Protein AF-A0A7J2JYL7-F1 (afdb_monomer_lite)

Secondary structure (DSSP, 8-state):
-EEEEEEEEEEE-S-HHHHHHHHHHTT-EEEEEEEEEEEEEP-SSSEEEEEEETT-SEEEEEEEEE---SS-EEEEEEEEEEEHHHHTTHHHHS-EEEEEEEEEEEEEETTEEEEEEEETTTEEEEEEEEE-BTTB-HHHHHHHHHHHHHHTT--GGGB--S-HHHHHHHHTT---SS-------GGGHHHHHHHTT--S-HHHHTTSS-HHHHTEEEE-SSEEEEE-SS-SSTT-EEEEESS--SSGGGS-HHHHHHHHHHHHHHHHHHHHHH--SEEEEE---SGGGT-SSSSS--EEEEEE-TT-S-HHHHHHS-----S-HHHHHHHHHHHT-

pLDDT: mean 85.49, std 15.9, range [27.64, 98.38]

Radius of gyration: 28.7 Å; chains: 1; bounding box: 58×39×77 Å

Foldseek 3Di:
DDKFKKWKWKFFDPDVVLLVVLCVVLVWDFPDKWKKKWFWFADLAFTWIWIDTPPDQKIKIKGKDWFLDFAITIMIIDIDIDGPVVCVVVPVVTHGLAIKIWMWTWIDDPQKIWIFIQIVPPGTMIMIIGTDDPPDDSVNNRVVRVVSCVSSVGDSVRTGSDDPSQVRCVVVVNPDHGDPPPPPPVVCVVVVVVVPPDDDALLLPLVDDDCLVSLFLADDPFWTKHADPPAPEQLKIKIFGNDFAQDPVPDDPVNNVRSVVVLVLSVQLCCVLPVAPDWDWAWQAAVVSPDPGHRTTIIITHGHHDCLPDVCCVSPVDHDYPDDSSVSSVSSSVSSD

Sequence (337 aa):
MERHRNVEVKARLRDPRKAEEVLASLGAVRSGLLRQVDHYFEVPKGRLKLREVEGLGEVELIYYERADEPGPRGCDATIIRLPKADAEPLKRILPVKAVVRKRRSIYELGRVELHLDEVEGLGAFLELEIRLGPDLSEEEAIRLAKELLAKLGVEERDLVPYSYGDLMASKRGDIGGGGIRVLWAPWRMSYVVRAHEVKGCLFCRLQEGSDEENKVVYRSDTCYVVLNIYPYNTGHVMVAPYRHVACPSELTDEELLDLWRTVGLAIRAIKEAYRPHGFNVGMNLGRVAGAGVEDHLHVHVVPRWLGDTNFMPVLASTKVISQHIDDMYRALKEAFA

Structure (mmCIF, N/CA/C/O backbone):
data_AF-A0A7J2JYL7-F1
#
_entry.id   AF-A0A7J2JYL7-F1
#
loop_
_atom_site.group_PDB
_atom_site.id
_atom_site.type_symbol
_atom_site.label_atom_id
_atom_site.label_alt_id
_atom_site.label_comp_id
_atom_site.label_asym_id
_atom_site.label_entity_id
_atom_site.label_seq_id
_atom_site.pdbx_PDB_ins_code
_atom_site.Cartn_x
_atom_site.Cartn_y
_atom_site.Cartn_z
_atom_site.occupancy
_atom_site.B_iso_or_equiv
_atom_site.auth_seq_id
_atom_site.auth_comp_id
_atom_site.auth_asym_id
_atom_site.auth_atom_id
_atom_site.pdbx_PDB_model_num
ATOM 1 N N . MET A 1 1 ? 30.543 -0.624 -12.880 1.00 75.94 1 MET A N 1
ATOM 2 C CA . MET A 1 1 ? 29.318 0.041 -12.390 1.00 75.94 1 MET A CA 1
ATOM 3 C C . MET A 1 1 ? 29.198 1.358 -13.121 1.00 75.94 1 MET A C 1
ATOM 5 O O . MET A 1 1 ? 30.103 2.175 -13.010 1.00 75.94 1 MET A O 1
ATOM 9 N N . GLU A 1 2 ? 28.131 1.536 -13.885 1.00 86.12 2 GLU A N 1
ATOM 10 C CA . GLU A 1 2 ? 27.874 2.750 -14.663 1.00 86.12 2 GLU A CA 1
ATOM 11 C C . GLU A 1 2 ? 26.662 3.475 -14.074 1.00 86.12 2 GLU A C 1
ATOM 13 O O . GLU A 1 2 ? 25.674 2.827 -13.722 1.00 86.12 2 GLU A O 1
ATOM 18 N N . ARG A 1 3 ? 26.734 4.805 -13.952 1.00 86.88 3 ARG A N 1
ATOM 19 C CA . ARG A 1 3 ? 25.594 5.643 -13.561 1.00 86.88 3 ARG A CA 1
ATOM 20 C C . ARG A 1 3 ? 25.056 6.369 -14.782 1.00 86.88 3 ARG A C 1
ATOM 22 O O . ARG A 1 3 ? 25.823 6.988 -15.513 1.00 86.88 3 ARG A O 1
ATOM 29 N N . HIS A 1 4 ? 23.746 6.310 -14.959 1.00 86.62 4 HIS A N 1
ATOM 30 C CA . HIS A 1 4 ? 23.028 6.898 -16.079 1.00 86.62 4 HIS A CA 1
ATOM 31 C C . HIS A 1 4 ? 21.961 7.844 -15.534 1.00 86.62 4 HIS A C 1
ATOM 33 O O . HIS A 1 4 ? 21.179 7.462 -14.666 1.00 86.62 4 HIS A O 1
ATOM 39 N N . ARG A 1 5 ? 21.961 9.080 -16.037 1.00 90.19 5 ARG A N 1
ATOM 40 C CA . ARG A 1 5 ? 20.918 10.080 -15.798 1.00 90.19 5 ARG A CA 1
ATOM 41 C C . ARG A 1 5 ? 20.228 10.382 -17.112 1.00 90.19 5 ARG A C 1
ATOM 43 O O . ARG A 1 5 ? 20.880 10.813 -18.066 1.00 90.19 5 ARG A O 1
ATOM 50 N N . ASN A 1 6 ? 18.930 10.148 -17.166 1.00 92.44 6 ASN A N 1
ATOM 51 C CA . ASN A 1 6 ? 18.128 10.373 -18.356 1.00 92.44 6 ASN A CA 1
ATOM 52 C C . ASN A 1 6 ? 16.745 10.917 -17.993 1.00 92.44 6 ASN A C 1
ATOM 54 O O . ASN A 1 6 ? 16.271 10.780 -16.867 1.00 92.44 6 ASN A O 1
ATOM 58 N N . VAL A 1 7 ? 16.105 11.544 -18.975 1.00 93.31 7 VAL A N 1
ATOM 59 C CA . VAL A 1 7 ? 14.653 11.713 -18.983 1.00 93.31 7 VAL A CA 1
ATOM 60 C C . VAL A 1 7 ? 14.074 10.546 -19.759 1.00 93.31 7 VAL A C 1
ATOM 62 O O . VAL A 1 7 ? 14.474 10.306 -20.897 1.00 93.31 7 VAL A O 1
ATOM 65 N N . GLU A 1 8 ? 13.139 9.825 -19.153 1.00 94.25 8 GLU A N 1
ATOM 66 C CA . GLU A 1 8 ? 12.447 8.711 -19.794 1.00 94.25 8 GLU A CA 1
ATOM 67 C C . GLU A 1 8 ? 10.936 8.937 -19.850 1.00 94.25 8 GLU A C 1
ATOM 69 O O . GLU A 1 8 ? 10.344 9.587 -18.988 1.00 94.25 8 GLU A O 1
ATOM 74 N N . VAL A 1 9 ? 10.286 8.340 -20.843 1.00 93.88 9 VAL A N 1
ATOM 75 C CA . VAL A 1 9 ? 8.827 8.238 -20.922 1.00 93.88 9 VAL A CA 1
ATOM 76 C C . VAL A 1 9 ? 8.432 6.898 -21.519 1.00 93.88 9 VAL A C 1
ATOM 78 O O . VAL A 1 9 ? 9.135 6.333 -22.353 1.00 93.88 9 VAL A O 1
ATOM 81 N N . LYS A 1 10 ? 7.283 6.385 -21.077 1.00 94.06 10 LYS A N 1
ATOM 82 C CA . LYS A 1 10 ? 6.671 5.175 -21.616 1.00 94.06 10 LYS A CA 1
ATOM 83 C C . LYS A 1 10 ? 5.254 5.483 -22.071 1.00 94.06 10 LYS A C 1
ATOM 85 O O . LYS A 1 10 ? 4.504 6.114 -21.327 1.00 94.06 10 LYS A O 1
ATOM 90 N N . ALA A 1 11 ? 4.881 4.979 -23.238 1.00 92.75 11 ALA A N 1
ATOM 91 C CA . ALA A 1 11 ? 3.529 5.067 -23.763 1.00 92.75 11 ALA A CA 1
ATOM 92 C C . ALA A 1 11 ? 3.079 3.736 -24.372 1.00 92.75 11 ALA A C 1
ATOM 94 O O . ALA A 1 11 ? 3.888 2.979 -24.905 1.00 92.75 11 ALA A O 1
ATOM 95 N N . ARG A 1 12 ? 1.782 3.435 -24.298 1.00 92.12 12 ARG A N 1
ATOM 96 C CA . ARG A 1 12 ? 1.166 2.343 -25.060 1.00 92.12 12 ARG A CA 1
ATOM 97 C C . ARG A 1 12 ? 1.103 2.730 -26.531 1.00 92.12 12 ARG A C 1
ATOM 99 O O . ARG A 1 12 ? 0.710 3.842 -26.864 1.00 92.12 12 ARG A O 1
ATOM 106 N N . LEU A 1 13 ? 1.425 1.787 -27.409 1.00 89.69 13 LEU A N 1
ATOM 107 C CA . LEU A 1 13 ? 1.272 1.961 -28.848 1.00 89.69 13 LEU A CA 1
ATOM 108 C C . LEU A 1 13 ? 0.065 1.179 -29.345 1.00 89.69 13 LEU A C 1
ATOM 110 O O . LEU A 1 13 ? -0.033 -0.031 -29.153 1.00 89.69 13 LEU A O 1
ATOM 114 N N . ARG A 1 14 ? -0.843 1.883 -30.020 1.00 82.31 14 ARG A N 1
ATOM 115 C CA . ARG A 1 14 ? -1.994 1.267 -30.697 1.00 82.31 14 ARG A CA 1
ATOM 116 C C . ARG A 1 14 ? -1.604 0.692 -32.049 1.00 82.31 14 ARG A C 1
ATOM 118 O O . ARG A 1 14 ? -2.077 -0.377 -32.413 1.00 82.31 14 ARG A O 1
ATOM 125 N N . ASP A 1 15 ? -0.733 1.403 -32.760 1.00 85.44 15 ASP A N 1
ATOM 126 C CA . ASP A 1 15 ? -0.248 1.024 -34.082 1.00 85.44 15 ASP A CA 1
ATOM 127 C C . ASP A 1 15 ? 1.280 1.188 -34.158 1.00 85.44 15 ASP A C 1
ATOM 129 O O . ASP A 1 15 ? 1.784 2.290 -34.395 1.00 85.44 15 ASP A O 1
ATOM 133 N N . PRO A 1 16 ? 2.037 0.101 -33.930 1.00 87.75 16 PRO A N 1
ATOM 134 C CA . PRO A 1 16 ? 3.492 0.126 -34.020 1.00 87.75 16 PRO A CA 1
ATOM 135 C C . PRO A 1 16 ? 4.013 0.457 -35.421 1.00 87.75 16 PRO A C 1
ATOM 137 O O . PRO A 1 16 ? 5.064 1.078 -35.529 1.00 87.75 16 PRO A O 1
ATOM 140 N N . ARG A 1 17 ? 3.291 0.089 -36.491 1.00 88.31 17 ARG A N 1
ATOM 141 C CA . ARG A 1 17 ? 3.743 0.341 -37.871 1.00 88.31 17 ARG A CA 1
ATOM 142 C C . ARG A 1 17 ? 3.723 1.827 -38.180 1.00 88.31 17 ARG A C 1
ATOM 144 O O . ARG A 1 17 ? 4.700 2.366 -38.685 1.00 88.31 17 ARG A O 1
ATOM 151 N N . LYS A 1 18 ? 2.646 2.505 -37.779 1.00 90.31 18 LYS A N 1
ATOM 152 C CA . LYS A 1 18 ? 2.552 3.961 -37.893 1.00 90.31 18 LYS A CA 1
ATOM 153 C C . LYS A 1 18 ? 3.669 4.664 -37.115 1.00 90.31 18 LYS A C 1
ATOM 155 O O . LYS A 1 18 ? 4.222 5.648 -37.595 1.00 90.31 18 LYS A O 1
ATOM 160 N N . ALA A 1 19 ? 4.024 4.160 -35.930 1.00 91.06 19 ALA A N 1
ATOM 161 C CA . ALA A 1 19 ? 5.146 4.705 -35.167 1.00 91.06 19 ALA A CA 1
ATOM 162 C C . ALA A 1 19 ? 6.480 4.547 -35.921 1.00 91.06 19 ALA A C 1
ATOM 164 O O . ALA A 1 19 ? 7.249 5.501 -35.981 1.00 91.06 19 ALA A O 1
ATOM 165 N N . GLU A 1 20 ? 6.736 3.393 -36.548 1.00 91.50 20 GLU A N 1
ATOM 166 C CA . GLU A 1 20 ? 7.932 3.175 -37.381 1.00 91.50 20 GLU A CA 1
ATOM 167 C C . GLU A 1 20 ? 7.998 4.127 -38.584 1.00 91.50 20 GLU A C 1
ATOM 169 O O . GLU A 1 20 ? 9.054 4.700 -38.851 1.00 91.50 20 GLU A O 1
ATOM 174 N N . GLU A 1 21 ? 6.878 4.354 -39.275 1.00 92.38 21 GLU A N 1
ATOM 175 C CA . GLU A 1 21 ? 6.793 5.296 -40.401 1.00 92.38 21 GLU A CA 1
ATOM 176 C C . GLU A 1 21 ? 7.114 6.733 -39.971 1.00 92.38 21 GLU A C 1
ATOM 178 O O . GLU A 1 21 ? 7.898 7.428 -40.625 1.00 92.38 21 GLU A O 1
ATOM 183 N N . VAL A 1 22 ? 6.557 7.173 -38.837 1.00 93.12 22 VAL A N 1
ATOM 184 C CA . VAL A 1 22 ? 6.852 8.498 -38.281 1.00 93.12 22 VAL A CA 1
ATOM 185 C C . VAL A 1 22 ? 8.326 8.592 -37.891 1.00 93.12 22 VAL A C 1
ATOM 187 O O . VAL A 1 22 ? 8.981 9.563 -38.259 1.00 93.12 22 VAL A O 1
ATOM 190 N N . LEU A 1 23 ? 8.883 7.588 -37.211 1.00 93.50 23 LEU A N 1
ATOM 191 C CA . LEU A 1 23 ? 10.303 7.567 -36.847 1.00 93.50 23 LEU A CA 1
ATOM 192 C C . LEU A 1 23 ? 11.217 7.661 -38.074 1.00 93.50 23 LEU A C 1
ATOM 194 O O . LEU A 1 23 ? 12.153 8.461 -38.072 1.00 93.50 23 LEU A O 1
ATOM 198 N N . ALA A 1 24 ? 10.907 6.923 -39.142 1.00 91.19 24 ALA A N 1
ATOM 199 C CA . ALA A 1 24 ? 11.635 7.009 -40.403 1.00 91.19 24 ALA A CA 1
ATOM 200 C C . ALA A 1 24 ? 11.543 8.418 -41.016 1.00 91.19 24 ALA A C 1
ATOM 202 O O . ALA A 1 24 ? 12.556 8.969 -41.445 1.00 91.19 24 ALA A O 1
ATOM 203 N N . SER A 1 25 ? 10.360 9.044 -40.989 1.00 93.62 25 SER A N 1
ATOM 204 C CA . SER A 1 25 ? 10.170 10.418 -41.483 1.00 93.62 25 SER A CA 1
ATOM 205 C C . SER A 1 25 ? 10.937 11.477 -40.676 1.00 93.62 25 SER A C 1
ATOM 207 O O . SER A 1 25 ? 11.325 12.509 -41.219 1.00 93.62 25 SER A O 1
ATOM 209 N N . LEU A 1 26 ? 11.189 11.209 -39.391 1.00 92.81 26 LEU A N 1
ATOM 210 C CA . LEU A 1 26 ? 11.988 12.058 -38.504 1.00 92.81 26 LEU A CA 1
ATOM 211 C C . LEU A 1 26 ? 13.499 11.823 -38.655 1.00 92.81 26 LEU A C 1
ATOM 213 O O . LEU A 1 26 ? 14.281 12.532 -38.026 1.00 92.81 26 LEU A O 1
ATOM 217 N N . GLY A 1 27 ? 13.912 10.856 -39.481 1.00 93.06 27 GLY A N 1
ATOM 218 C CA . GLY A 1 27 ? 15.312 10.498 -39.700 1.00 93.06 27 GLY A CA 1
ATOM 219 C C . GLY A 1 27 ? 15.904 9.596 -38.617 1.00 93.06 27 GLY A C 1
ATOM 220 O O . GLY A 1 27 ? 17.125 9.541 -38.481 1.00 93.06 27 GLY A O 1
ATOM 221 N N . ALA A 1 28 ? 15.071 8.904 -37.834 1.00 93.75 28 ALA A N 1
ATOM 222 C CA . ALA A 1 28 ? 15.560 7.961 -36.838 1.00 93.75 28 ALA A CA 1
ATOM 223 C C . ALA A 1 28 ? 16.159 6.720 -37.518 1.00 93.75 28 ALA A C 1
ATOM 225 O O . ALA A 1 28 ? 15.556 6.129 -38.417 1.00 93.75 28 ALA A O 1
ATOM 226 N N . VAL A 1 29 ? 17.338 6.298 -37.066 1.00 93.56 29 VAL A N 1
ATOM 227 C CA . VAL A 1 29 ? 18.048 5.137 -37.610 1.00 93.56 29 VAL A CA 1
ATOM 228 C C . VAL A 1 29 ? 17.778 3.931 -36.725 1.00 93.56 29 VAL A C 1
ATOM 230 O O . VAL A 1 29 ? 18.009 3.975 -35.520 1.00 93.56 29 VAL A O 1
ATOM 233 N N . ARG A 1 30 ? 17.305 2.830 -37.312 1.00 93.88 30 ARG A N 1
ATOM 234 C CA . ARG A 1 30 ? 17.133 1.574 -36.576 1.00 93.88 30 ARG A CA 1
ATOM 235 C C . ARG A 1 30 ? 18.500 0.949 -36.293 1.00 93.88 30 ARG A C 1
ATOM 237 O O . ARG A 1 30 ? 19.167 0.518 -37.230 1.00 93.88 30 ARG A O 1
ATOM 244 N N . SER A 1 31 ? 18.890 0.859 -35.024 1.00 91.25 31 SER A N 1
ATOM 245 C CA . SER A 1 31 ? 20.202 0.340 -34.615 1.00 91.25 31 SER A CA 1
ATOM 246 C C . SER A 1 31 ? 20.182 -1.126 -34.175 1.00 91.25 31 SER A C 1
ATOM 248 O O . SER A 1 31 ? 21.221 -1.784 -34.197 1.00 91.25 31 SER A O 1
ATOM 250 N N . GLY A 1 32 ? 19.015 -1.700 -33.850 1.00 90.81 32 GLY A N 1
ATOM 251 C CA . GLY A 1 32 ? 18.961 -3.121 -33.500 1.00 90.81 32 GLY A CA 1
ATOM 252 C C . GLY A 1 32 ? 17.586 -3.709 -33.201 1.00 90.81 32 GLY A C 1
ATOM 253 O O . GLY A 1 32 ? 16.577 -3.008 -33.093 1.00 90.81 32 GLY A O 1
ATOM 254 N N . LEU A 1 33 ? 17.571 -5.037 -33.058 1.00 94.00 33 LEU A N 1
ATOM 255 C CA . LEU A 1 33 ? 16.447 -5.830 -32.566 1.00 94.00 33 LEU A CA 1
ATOM 256 C C . LEU A 1 33 ? 16.952 -6.781 -31.480 1.00 94.00 33 LEU A C 1
ATOM 258 O O . LEU A 1 33 ? 17.759 -7.662 -31.763 1.00 94.00 33 LEU A O 1
ATOM 262 N N . LEU A 1 34 ? 16.454 -6.628 -30.257 1.00 94.75 34 LEU A N 1
ATOM 263 C CA . LEU A 1 34 ? 16.844 -7.447 -29.113 1.00 94.75 34 LEU A CA 1
ATOM 264 C C . LEU A 1 34 ? 15.662 -8.266 -28.598 1.00 94.75 34 LEU A C 1
ATOM 266 O O . LEU A 1 34 ? 14.523 -7.797 -28.574 1.00 94.75 34 LEU A O 1
ATOM 270 N N . ARG A 1 35 ? 15.944 -9.478 -28.124 1.00 95.75 35 ARG A N 1
ATOM 271 C CA . ARG A 1 35 ? 15.019 -10.263 -27.302 1.00 95.75 35 ARG A CA 1
ATOM 272 C C . ARG A 1 35 ? 15.538 -10.266 -25.879 1.00 95.75 35 ARG A C 1
ATOM 274 O O . ARG A 1 35 ? 16.692 -10.618 -25.640 1.00 95.75 35 ARG A O 1
ATOM 281 N N . GLN A 1 36 ? 14.697 -9.807 -24.962 1.00 96.12 36 GLN A N 1
ATOM 282 C CA . GLN A 1 36 ? 15.087 -9.514 -23.592 1.00 96.12 36 GLN A CA 1
ATOM 283 C C . GLN A 1 36 ? 14.171 -10.213 -22.598 1.00 96.12 36 GLN A C 1
ATOM 285 O O . GLN A 1 36 ? 12.954 -10.295 -22.796 1.00 96.12 36 GLN A O 1
ATOM 290 N N . VAL A 1 37 ? 14.773 -10.670 -21.504 1.00 95.81 37 VAL A N 1
ATOM 291 C CA . VAL A 1 37 ? 14.070 -11.164 -20.323 1.00 95.81 37 VAL A CA 1
ATOM 292 C C . VAL A 1 37 ? 14.515 -10.340 -19.124 1.00 95.81 37 VAL A C 1
ATOM 294 O O . VAL A 1 37 ? 15.668 -10.413 -18.708 1.00 95.81 37 VAL A O 1
ATOM 297 N N . ASP A 1 38 ? 13.591 -9.565 -18.568 1.00 96.56 38 ASP A N 1
ATOM 298 C CA . ASP A 1 38 ? 13.812 -8.760 -17.372 1.00 96.56 38 ASP A CA 1
ATOM 299 C C . ASP A 1 38 ? 13.152 -9.459 -16.170 1.00 96.56 38 ASP A C 1
ATOM 301 O O . ASP A 1 38 ? 11.927 -9.590 -16.106 1.00 96.56 38 ASP A O 1
ATOM 305 N N . HIS A 1 39 ? 13.956 -9.895 -15.200 1.00 95.12 39 HIS A N 1
ATOM 306 C CA . HIS A 1 39 ? 13.485 -10.357 -13.893 1.00 95.12 39 HIS A CA 1
ATOM 307 C C . HIS A 1 39 ? 13.460 -9.166 -12.944 1.00 95.12 39 HIS A C 1
ATOM 309 O O . HIS A 1 39 ? 14.506 -8.660 -12.550 1.00 95.12 39 HIS A O 1
ATOM 315 N N . TYR A 1 40 ? 12.272 -8.699 -12.591 1.00 93.88 40 TYR A N 1
ATOM 316 C CA . TYR A 1 40 ? 12.085 -7.633 -11.617 1.00 93.88 40 TYR A CA 1
ATOM 317 C C . TYR A 1 40 ? 12.074 -8.231 -10.217 1.00 93.88 40 TYR A C 1
ATOM 319 O O . TYR A 1 40 ? 11.334 -9.182 -9.964 1.00 93.88 40 TYR A O 1
ATOM 327 N N . PHE A 1 41 ? 12.856 -7.657 -9.309 1.00 90.94 41 PHE A N 1
ATOM 328 C CA . PHE A 1 41 ? 12.901 -8.067 -7.909 1.00 90.94 41 PHE A CA 1
ATOM 329 C C . PHE A 1 41 ? 12.143 -7.091 -7.021 1.00 90.94 41 PHE A C 1
ATOM 331 O O . PHE A 1 41 ? 12.013 -5.904 -7.332 1.00 90.94 41 PHE A O 1
ATOM 338 N N . GLU A 1 42 ? 11.675 -7.591 -5.886 1.00 85.44 42 GLU A N 1
ATOM 339 C CA . GLU A 1 42 ? 11.173 -6.745 -4.815 1.00 85.44 42 GLU A CA 1
ATOM 340 C C . GLU A 1 42 ? 12.334 -6.151 -4.021 1.00 85.44 42 GLU A C 1
ATOM 342 O O . GLU A 1 42 ? 13.208 -6.864 -3.527 1.00 85.44 42 GLU A O 1
ATOM 347 N N . VAL A 1 43 ? 12.330 -4.827 -3.889 1.00 83.88 43 VAL A N 1
ATOM 348 C CA . VAL A 1 43 ? 13.310 -4.076 -3.105 1.00 83.88 43 VAL A CA 1
ATOM 349 C C . VAL A 1 43 ? 12.596 -3.021 -2.255 1.00 83.88 43 VAL A C 1
ATOM 351 O O . VAL A 1 43 ? 11.553 -2.519 -2.677 1.00 83.88 43 VAL A O 1
ATOM 354 N N . PRO A 1 44 ? 13.126 -2.657 -1.070 1.00 75.19 44 PRO A N 1
ATOM 355 C CA . PRO A 1 44 ? 12.475 -1.686 -0.183 1.00 75.19 44 PRO A CA 1
ATOM 356 C C . PRO A 1 44 ? 12.365 -0.273 -0.769 1.00 75.19 44 PRO A C 1
ATOM 358 O O . PRO A 1 44 ? 11.472 0.484 -0.400 1.00 75.19 44 PRO A O 1
ATOM 361 N N . LYS A 1 45 ? 13.294 0.098 -1.656 1.00 81.62 45 LYS A N 1
ATOM 362 C CA . LYS A 1 45 ? 13.363 1.410 -2.301 1.00 81.62 45 LYS A CA 1
ATOM 363 C C . LYS A 1 45 ? 13.750 1.237 -3.764 1.00 81.62 45 LYS A C 1
ATOM 365 O O . LYS A 1 45 ? 14.546 0.358 -4.084 1.00 81.62 45 LYS A O 1
ATOM 370 N N . GLY A 1 46 ? 13.203 2.091 -4.627 1.00 87.62 46 GLY A N 1
ATOM 371 C CA . GLY A 1 46 ? 13.509 2.090 -6.053 1.00 87.62 46 GLY A CA 1
ATOM 372 C C . GLY A 1 46 ? 13.023 0.826 -6.755 1.00 87.62 46 GLY A C 1
ATOM 373 O O . GLY A 1 46 ? 12.056 0.185 -6.343 1.00 87.62 46 GLY A O 1
ATOM 374 N N . ARG A 1 47 ? 13.682 0.487 -7.860 1.00 92.06 47 ARG A N 1
ATOM 375 C CA . ARG A 1 47 ? 13.374 -0.689 -8.674 1.00 92.06 47 ARG A CA 1
ATOM 376 C C . ARG A 1 47 ? 14.662 -1.406 -9.029 1.00 92.06 47 ARG A C 1
ATOM 378 O O . ARG A 1 47 ? 15.632 -0.771 -9.428 1.00 92.06 47 ARG A O 1
ATOM 385 N N . LEU A 1 48 ? 14.648 -2.731 -8.929 1.00 95.31 48 LEU A N 1
ATOM 386 C CA . LEU A 1 48 ? 15.772 -3.582 -9.298 1.00 95.31 48 LEU A CA 1
ATOM 387 C C . LEU A 1 48 ? 15.313 -4.604 -10.334 1.00 95.31 48 LEU A C 1
ATOM 389 O O . LEU A 1 48 ? 14.298 -5.276 -10.141 1.00 95.31 48 LEU A O 1
ATOM 393 N N . LYS A 1 49 ? 16.056 -4.726 -11.432 1.00 96.69 49 LYS A N 1
ATOM 394 C CA . LYS A 1 49 ? 15.829 -5.769 -12.434 1.00 96.69 49 LYS A CA 1
ATOM 395 C C . LYS A 1 49 ? 17.135 -6.419 -12.866 1.00 96.69 49 LYS A C 1
ATOM 397 O O . LYS A 1 49 ? 18.153 -5.741 -12.966 1.00 96.69 49 LYS A O 1
ATOM 402 N N . LEU A 1 50 ? 17.083 -7.711 -13.161 1.00 96.88 50 LEU A N 1
ATOM 403 C CA . LEU A 1 50 ? 18.127 -8.435 -13.874 1.00 96.88 50 LEU A CA 1
ATOM 404 C C . LEU A 1 50 ? 17.683 -8.643 -15.320 1.00 96.88 50 LEU A C 1
ATOM 406 O O . LEU A 1 50 ? 16.691 -9.329 -15.570 1.00 96.88 50 LEU A O 1
ATOM 410 N N . ARG A 1 51 ? 18.410 -8.040 -16.252 1.00 96.94 51 ARG A N 1
ATOM 411 C CA . ARG A 1 51 ? 18.149 -8.084 -17.685 1.00 96.94 51 ARG A CA 1
ATOM 412 C C . ARG A 1 51 ? 19.069 -9.079 -18.368 1.00 96.94 51 ARG A C 1
ATOM 414 O O . ARG A 1 51 ? 20.289 -8.971 -18.285 1.00 96.94 51 ARG A O 1
ATOM 421 N N . GLU A 1 52 ? 18.466 -9.993 -19.108 1.00 95.56 52 GLU A N 1
ATOM 422 C CA . GLU A 1 52 ? 19.152 -10.923 -19.995 1.00 95.56 52 GLU A CA 1
ATOM 423 C C . GLU A 1 52 ? 18.804 -10.591 -21.441 1.00 95.56 52 GLU A C 1
ATOM 425 O O . GLU A 1 52 ? 17.630 -10.419 -21.772 1.00 95.56 52 GLU A O 1
ATOM 430 N N . VAL A 1 53 ? 19.813 -10.532 -22.304 1.00 95.00 53 VAL A N 1
ATOM 431 C CA . VAL A 1 53 ? 19.641 -10.385 -23.752 1.00 95.00 53 VAL A CA 1
ATOM 432 C C . VAL A 1 53 ? 20.005 -11.714 -24.404 1.00 95.00 53 VAL A C 1
ATOM 434 O O . VAL A 1 53 ? 21.053 -12.290 -24.108 1.00 95.00 53 VAL A O 1
ATOM 437 N N . GLU A 1 54 ? 19.138 -12.223 -25.276 1.00 92.12 54 GLU A N 1
ATOM 438 C CA . GLU A 1 54 ? 19.389 -13.477 -25.988 1.00 92.12 54 GLU A CA 1
ATOM 439 C C . GLU A 1 54 ? 20.692 -13.388 -26.803 1.00 92.12 54 GLU A C 1
ATOM 441 O O . GLU A 1 54 ? 20.914 -12.423 -27.533 1.00 92.12 54 GLU A O 1
ATOM 446 N N . GLY A 1 55 ? 21.560 -14.394 -26.664 1.00 88.44 55 GLY A N 1
ATOM 447 C CA . GLY A 1 55 ? 22.849 -14.462 -27.361 1.00 88.44 55 GLY A CA 1
ATOM 448 C C . GLY A 1 55 ? 24.032 -13.816 -26.631 1.00 88.44 55 GLY A C 1
ATOM 449 O O . GLY A 1 55 ? 25.159 -13.973 -27.094 1.00 88.44 55 GLY A O 1
ATOM 450 N N . LEU A 1 56 ? 23.820 -13.149 -25.489 1.00 88.81 56 LEU A N 1
ATOM 451 C CA . LEU A 1 56 ? 24.907 -12.599 -24.669 1.00 88.81 56 LEU A CA 1
ATOM 452 C C . LEU A 1 56 ? 25.259 -13.524 -23.489 1.00 88.81 56 LEU A C 1
ATOM 454 O O . LEU A 1 56 ? 24.386 -14.125 -22.863 1.00 88.81 56 LEU A O 1
ATOM 458 N N . GLY A 1 57 ? 26.558 -13.634 -23.183 1.00 87.25 57 GLY A N 1
ATOM 459 C CA . GLY A 1 57 ? 27.076 -14.387 -22.027 1.00 87.25 57 GLY A CA 1
ATOM 460 C C . GLY A 1 57 ? 27.027 -13.617 -20.699 1.00 87.25 57 GLY A C 1
ATOM 461 O O . GLY A 1 57 ? 27.250 -14.191 -19.631 1.00 87.25 57 GLY A O 1
ATOM 462 N N . GLU A 1 58 ? 26.710 -12.327 -20.767 1.00 93.75 58 GLU A N 1
ATOM 463 C CA . GLU A 1 58 ? 26.585 -11.419 -19.631 1.00 93.75 58 GLU A CA 1
ATOM 464 C C . GLU A 1 58 ? 25.142 -10.934 -19.476 1.00 93.75 58 GLU A C 1
ATOM 466 O O . GLU A 1 58 ? 24.329 -10.990 -20.402 1.00 93.75 58 GLU A O 1
ATOM 471 N N . VAL A 1 59 ? 24.835 -10.452 -18.278 1.00 96.12 59 VAL A N 1
ATOM 472 C CA . VAL A 1 59 ? 23.533 -9.918 -17.886 1.00 96.12 59 VAL A CA 1
ATOM 473 C C . VAL A 1 59 ? 23.720 -8.577 -17.184 1.00 96.12 59 VAL A C 1
ATOM 475 O O . VAL A 1 59 ? 24.786 -8.288 -16.639 1.00 96.12 59 VAL A O 1
ATOM 478 N N . GLU A 1 60 ? 22.677 -7.755 -17.168 1.00 96.62 60 GLU A N 1
ATOM 479 C CA . GLU A 1 60 ? 22.709 -6.435 -16.537 1.00 96.62 60 GLU A CA 1
ATOM 480 C C . GLU A 1 60 ? 21.830 -6.421 -15.286 1.00 96.62 60 GLU A C 1
ATOM 482 O O . GLU A 1 60 ? 20.614 -6.592 -15.363 1.00 96.62 60 GLU A O 1
ATOM 487 N N . LEU A 1 61 ? 22.429 -6.178 -14.123 1.00 96.62 61 LEU A N 1
ATOM 488 C CA . LEU A 1 61 ? 21.705 -5.845 -12.903 1.00 96.62 61 LEU A CA 1
ATOM 489 C C . LEU A 1 61 ? 21.517 -4.327 -12.843 1.00 96.62 61 LEU A C 1
ATOM 491 O O . LEU A 1 61 ? 22.485 -3.570 -12.762 1.00 96.62 61 LEU A O 1
ATOM 495 N N . ILE A 1 62 ? 20.264 -3.886 -12.906 1.00 96.38 62 ILE A N 1
ATOM 496 C CA . ILE A 1 62 ? 19.892 -2.482 -13.070 1.00 96.38 62 ILE A CA 1
ATOM 497 C C . ILE A 1 62 ? 19.051 -2.051 -11.871 1.00 96.38 62 ILE A C 1
ATOM 499 O O . ILE A 1 62 ? 17.911 -2.497 -11.718 1.00 96.38 62 ILE A O 1
ATOM 503 N N . TYR A 1 63 ? 19.608 -1.165 -11.047 1.00 95.31 63 TYR A N 1
ATOM 504 C CA . TYR A 1 63 ? 18.882 -0.444 -10.000 1.00 95.31 63 TYR A CA 1
ATOM 505 C C . TYR A 1 63 ? 18.531 0.952 -10.499 1.00 95.31 63 TYR A C 1
ATOM 507 O O . TYR A 1 63 ? 19.399 1.625 -11.048 1.00 95.31 63 TYR A O 1
ATOM 515 N N . TYR A 1 64 ? 17.298 1.408 -10.311 1.00 92.56 64 TYR A N 1
ATOM 516 C CA . TYR A 1 64 ? 16.901 2.750 -10.727 1.00 92.56 64 TYR A CA 1
ATOM 517 C C . TYR A 1 64 ? 15.812 3.350 -9.840 1.00 92.56 64 TYR A C 1
ATOM 519 O O . TYR A 1 64 ? 14.974 2.640 -9.275 1.00 92.56 64 TYR A O 1
ATOM 527 N N . GLU A 1 65 ? 15.822 4.676 -9.738 1.00 88.69 65 GLU A N 1
ATOM 528 C CA . GLU A 1 65 ? 14.832 5.473 -9.016 1.00 88.69 65 GLU A CA 1
ATOM 529 C C . GLU A 1 65 ? 14.205 6.498 -9.962 1.00 88.69 65 GLU A C 1
ATOM 531 O O . GLU A 1 65 ? 14.902 7.186 -10.705 1.00 88.69 65 GLU A O 1
ATOM 536 N N . ARG A 1 66 ? 12.871 6.572 -9.944 1.00 86.06 66 ARG A N 1
ATOM 537 C CA . ARG A 1 66 ? 12.077 7.536 -10.711 1.00 86.06 66 ARG A CA 1
ATOM 538 C C . ARG A 1 66 ? 10.683 7.680 -10.109 1.00 86.06 66 ARG A C 1
ATOM 540 O O . ARG A 1 66 ? 10.191 6.726 -9.500 1.00 86.06 66 ARG A O 1
ATOM 547 N N . ALA A 1 67 ? 10.045 8.825 -10.336 1.00 79.62 67 ALA A N 1
ATOM 548 C CA . ALA A 1 67 ? 8.658 9.064 -9.947 1.00 79.62 67 ALA A CA 1
ATOM 549 C C . ALA A 1 67 ? 7.670 8.202 -10.759 1.00 79.62 67 ALA A C 1
ATOM 551 O O . ALA A 1 67 ? 7.949 7.804 -11.899 1.00 79.62 67 ALA A O 1
ATOM 552 N N . ASP A 1 68 ? 6.500 7.940 -10.175 1.00 78.81 68 ASP A N 1
ATOM 553 C CA . ASP A 1 68 ? 5.398 7.197 -10.803 1.00 78.81 68 ASP A CA 1
ATOM 554 C C . ASP A 1 68 ? 4.403 8.153 -11.458 1.00 78.81 68 ASP A C 1
ATOM 556 O O . ASP A 1 68 ? 3.204 8.136 -11.190 1.00 78.81 68 ASP A O 1
ATOM 560 N N . GLU A 1 69 ? 4.930 8.999 -12.337 1.00 77.25 69 GLU A N 1
ATOM 561 C CA . GLU A 1 69 ? 4.168 10.032 -13.029 1.00 77.25 69 GLU A CA 1
ATOM 562 C C . GLU A 1 69 ? 3.978 9.678 -14.511 1.00 77.25 69 GLU A C 1
ATOM 564 O O . GLU A 1 69 ? 4.901 9.155 -15.161 1.00 77.25 69 GLU A O 1
ATOM 569 N N . PRO A 1 70 ? 2.777 9.919 -15.069 1.00 76.81 70 PRO A N 1
ATOM 570 C CA . PRO A 1 70 ? 2.562 9.794 -16.499 1.00 76.81 70 PRO A CA 1
ATOM 571 C C . PRO A 1 70 ? 3.338 10.900 -17.229 1.00 76.81 70 PRO A C 1
ATOM 573 O O . PRO A 1 70 ? 3.242 12.074 -16.885 1.00 76.81 70 PRO A O 1
ATOM 576 N N . GLY A 1 71 ? 4.096 10.519 -18.260 1.00 88.88 71 GLY A N 1
ATOM 577 C CA . GLY A 1 71 ? 4.878 11.450 -19.081 1.00 88.88 71 GLY A CA 1
ATOM 578 C C . GLY A 1 71 ? 6.392 11.414 -18.835 1.00 88.88 71 GLY A C 1
ATOM 579 O O . GLY A 1 71 ? 6.882 10.501 -18.162 1.00 88.88 71 GLY A O 1
ATOM 580 N N . PRO A 1 72 ? 7.136 12.353 -19.454 1.00 91.12 72 PRO A N 1
ATOM 581 C CA . PRO A 1 72 ? 8.588 12.441 -19.335 1.00 91.12 72 PRO A CA 1
ATOM 582 C C . PRO A 1 72 ? 9.027 12.853 -17.936 1.00 91.12 72 PRO A C 1
ATOM 584 O O . PRO A 1 72 ? 8.517 13.830 -17.392 1.00 91.12 72 PRO A O 1
ATOM 587 N N . ARG A 1 73 ? 9.986 12.114 -17.381 1.00 92.19 73 ARG A N 1
ATOM 588 C CA . ARG A 1 73 ? 10.463 12.270 -16.001 1.00 92.19 73 ARG A CA 1
ATOM 589 C C . ARG A 1 73 ? 11.933 11.886 -15.874 1.00 92.19 73 ARG A C 1
ATOM 591 O O . ARG A 1 73 ? 12.403 11.021 -16.616 1.00 92.19 73 ARG A O 1
ATOM 598 N N . GLY A 1 74 ? 12.630 12.482 -14.911 1.00 90.00 74 GLY A N 1
ATOM 599 C CA . GLY A 1 74 ? 13.986 12.088 -14.548 1.00 90.00 74 GLY A CA 1
ATOM 600 C C . GLY A 1 74 ? 14.066 10.649 -14.025 1.00 90.00 74 GLY A C 1
ATOM 601 O O . GLY A 1 74 ? 13.169 10.155 -13.331 1.00 90.00 74 GLY A O 1
ATOM 602 N N . CYS A 1 75 ? 15.154 9.971 -14.373 1.00 90.25 75 CYS A N 1
ATOM 603 C CA . CYS A 1 75 ? 15.488 8.633 -13.912 1.00 90.25 75 CYS A CA 1
ATOM 604 C C . CYS A 1 75 ? 16.993 8.549 -13.628 1.00 90.25 75 CYS A C 1
ATOM 606 O O . CYS A 1 75 ? 17.839 8.918 -14.448 1.00 90.25 75 CYS A O 1
ATOM 608 N N . ASP A 1 76 ? 17.316 8.081 -12.423 1.00 91.12 76 ASP A N 1
ATOM 609 C CA . ASP A 1 76 ? 18.676 7.807 -11.975 1.00 91.12 76 ASP A CA 1
ATOM 610 C C . ASP A 1 76 ? 18.877 6.290 -11.959 1.00 91.12 76 ASP A C 1
ATOM 612 O O . ASP A 1 76 ? 18.298 5.591 -11.123 1.00 91.12 76 ASP A O 1
ATOM 616 N N . ALA A 1 77 ? 19.707 5.772 -12.864 1.00 92.81 77 ALA A N 1
ATOM 617 C CA . ALA A 1 77 ? 19.972 4.345 -12.996 1.00 92.81 77 ALA A CA 1
ATOM 618 C C . ALA A 1 77 ? 21.438 3.998 -12.703 1.00 92.81 77 ALA A C 1
ATOM 620 O O . ALA A 1 77 ? 22.373 4.706 -13.071 1.00 92.81 77 ALA A O 1
ATOM 621 N N . THR A 1 78 ? 21.646 2.861 -12.046 1.00 94.50 78 THR A N 1
ATOM 622 C CA . THR A 1 78 ? 22.943 2.217 -11.845 1.00 94.50 78 THR A CA 1
ATOM 623 C C . THR A 1 78 ? 22.914 0.843 -12.499 1.00 94.50 78 THR A C 1
ATOM 625 O O . THR A 1 78 ? 22.067 0.015 -12.164 1.00 94.50 78 THR A O 1
ATOM 628 N N . ILE A 1 79 ? 23.850 0.602 -13.416 1.00 95.56 79 ILE A N 1
ATOM 629 C CA . ILE A 1 79 ? 23.951 -0.636 -14.194 1.00 95.56 79 ILE A CA 1
ATOM 630 C C . ILE A 1 79 ? 25.246 -1.361 -13.811 1.00 95.56 79 ILE A C 1
ATOM 632 O O . ILE A 1 79 ? 26.342 -0.784 -13.795 1.00 95.56 79 ILE A O 1
ATOM 636 N N . ILE A 1 80 ? 25.115 -2.645 -13.488 1.00 95.38 80 ILE A N 1
ATOM 637 C CA . ILE A 1 80 ? 26.218 -3.559 -13.200 1.00 95.38 80 ILE A CA 1
ATOM 638 C C . ILE A 1 80 ? 26.127 -4.723 -14.188 1.00 95.38 80 ILE A C 1
ATOM 640 O O . ILE A 1 80 ? 25.126 -5.433 -14.209 1.00 95.38 80 ILE A O 1
ATOM 644 N N . ARG A 1 81 ? 27.169 -4.920 -15.001 1.00 95.25 81 ARG A N 1
ATOM 645 C CA . ARG A 1 81 ? 27.297 -6.095 -15.874 1.00 95.25 81 ARG A CA 1
ATOM 646 C C . ARG A 1 81 ? 27.927 -7.241 -15.096 1.00 95.25 81 ARG A C 1
ATOM 648 O O . ARG A 1 81 ? 28.902 -7.023 -14.379 1.00 95.25 81 ARG A O 1
ATOM 655 N N . LEU A 1 82 ? 27.340 -8.425 -15.215 1.00 94.06 82 LEU A N 1
ATOM 656 C CA . LEU A 1 82 ? 27.765 -9.637 -14.523 1.00 94.06 82 LEU A CA 1
ATOM 657 C C . LEU A 1 82 ? 27.757 -10.815 -15.506 1.00 94.06 82 LEU A C 1
ATOM 659 O O . LEU A 1 82 ? 26.866 -10.880 -16.357 1.00 94.06 82 LEU A O 1
ATOM 663 N N . PRO A 1 83 ? 28.674 -11.786 -15.375 1.00 94.81 83 PRO A N 1
ATOM 664 C CA . PRO A 1 83 ? 28.533 -13.070 -16.049 1.00 94.81 83 PRO A CA 1
ATOM 665 C C . PRO A 1 83 ? 27.203 -13.728 -15.677 1.00 94.81 83 PRO A C 1
ATOM 667 O O . PRO A 1 83 ? 26.772 -13.690 -14.521 1.00 94.81 83 PRO A O 1
ATOM 670 N N . LYS A 1 84 ? 26.547 -14.378 -16.643 1.00 91.56 84 LYS A N 1
ATOM 671 C CA . LYS A 1 84 ? 25.232 -14.998 -16.415 1.00 91.56 84 LYS A CA 1
ATOM 672 C C . LYS A 1 84 ? 25.229 -16.006 -15.256 1.00 91.56 84 LYS A C 1
ATOM 674 O O . LYS A 1 84 ? 24.260 -16.063 -14.502 1.00 91.56 84 LYS A O 1
ATOM 679 N N . ALA A 1 85 ? 26.315 -16.765 -15.097 1.00 90.75 85 ALA A N 1
ATOM 680 C CA . ALA A 1 85 ? 26.465 -17.747 -14.023 1.00 90.75 85 ALA A CA 1
ATOM 681 C C . ALA A 1 85 ? 26.407 -17.110 -12.621 1.00 90.75 85 ALA A C 1
ATOM 683 O O . ALA A 1 85 ? 25.777 -17.670 -11.725 1.00 90.75 85 ALA A O 1
ATOM 684 N N . ASP A 1 86 ? 26.987 -15.920 -12.455 1.00 91.69 86 ASP A N 1
ATOM 685 C CA . ASP A 1 86 ? 27.078 -15.231 -11.162 1.00 91.69 86 ASP A CA 1
ATOM 686 C C . ASP A 1 86 ? 25.757 -14.566 -10.761 1.00 91.69 86 ASP A C 1
ATOM 688 O O . ASP A 1 86 ? 25.479 -14.360 -9.580 1.00 91.69 86 ASP A O 1
ATOM 692 N N . ALA A 1 87 ? 24.916 -14.242 -11.742 1.00 91.06 87 ALA A N 1
ATOM 693 C CA . ALA A 1 87 ? 23.620 -13.623 -11.505 1.00 91.06 87 ALA A CA 1
ATOM 694 C C . ALA A 1 87 ? 22.494 -14.634 -11.239 1.00 91.06 87 ALA A C 1
ATOM 696 O O . ALA A 1 87 ? 21.469 -14.272 -10.660 1.00 91.06 87 ALA A O 1
ATOM 697 N N . GLU A 1 88 ? 22.662 -15.899 -11.636 1.00 88.44 88 GLU A N 1
ATOM 698 C CA . GLU A 1 88 ? 21.637 -16.936 -11.473 1.00 88.44 88 GLU A CA 1
ATOM 699 C C . GLU A 1 88 ? 21.183 -17.126 -10.008 1.00 88.44 88 GLU A C 1
ATOM 701 O O . GLU A 1 88 ? 19.972 -17.200 -9.770 1.00 88.44 88 GLU A O 1
ATOM 706 N N . PRO A 1 89 ? 22.079 -17.118 -8.994 1.00 92.44 89 PRO A N 1
ATOM 707 C CA . PRO A 1 89 ? 21.672 -17.176 -7.590 1.00 92.44 89 PRO A CA 1
ATOM 708 C C . PRO A 1 89 ? 20.757 -16.024 -7.158 1.00 92.44 89 PRO A C 1
ATOM 710 O O . PRO A 1 89 ? 19.895 -16.230 -6.302 1.00 92.44 89 PRO A O 1
ATOM 713 N N . LEU A 1 90 ? 20.879 -14.832 -7.759 1.00 88.94 90 LEU A N 1
ATOM 714 C CA . LEU A 1 90 ? 20.053 -13.672 -7.396 1.00 88.94 90 LEU A CA 1
ATOM 715 C C . LEU A 1 90 ? 18.565 -13.947 -7.619 1.00 88.94 90 LEU A C 1
ATOM 717 O O . LEU A 1 90 ? 17.746 -13.523 -6.811 1.00 88.94 90 LEU A O 1
ATOM 721 N N . LYS A 1 91 ? 18.219 -14.733 -8.647 1.00 88.31 91 LYS A N 1
ATOM 722 C CA . LYS A 1 91 ? 16.836 -15.148 -8.932 1.00 88.31 91 LYS A CA 1
ATOM 723 C C . LYS A 1 91 ? 16.229 -16.052 -7.859 1.00 88.31 91 LYS A C 1
ATOM 725 O O . LYS A 1 91 ? 15.012 -16.183 -7.801 1.00 88.31 91 LYS A O 1
ATOM 730 N N . ARG A 1 92 ? 17.068 -16.704 -7.047 1.00 85.31 92 ARG A N 1
ATOM 731 C CA . ARG A 1 92 ? 16.648 -17.584 -5.944 1.00 85.31 92 ARG A CA 1
ATOM 732 C C . ARG A 1 92 ? 16.663 -16.870 -4.597 1.00 85.31 92 ARG A C 1
ATOM 734 O O . ARG A 1 92 ? 15.863 -17.200 -3.732 1.00 85.31 92 ARG A O 1
ATOM 741 N N . ILE A 1 93 ? 17.599 -15.939 -4.417 1.00 85.94 93 ILE A N 1
ATOM 742 C CA . ILE A 1 93 ? 17.803 -15.211 -3.161 1.00 85.94 93 ILE A CA 1
ATOM 743 C C . ILE A 1 93 ? 16.814 -14.050 -3.038 1.00 85.94 93 ILE A C 1
ATOM 745 O O . ILE A 1 93 ? 16.258 -13.827 -1.965 1.00 85.94 93 ILE A O 1
ATOM 749 N N . LEU A 1 94 ? 16.609 -13.297 -4.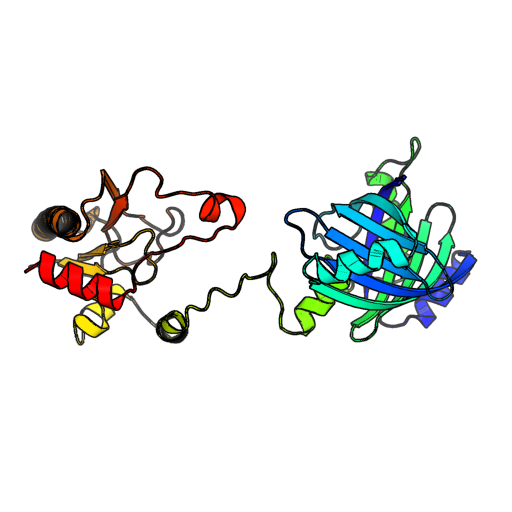122 1.00 85.00 94 LEU A N 1
ATOM 750 C CA . LEU A 1 94 ? 15.738 -12.129 -4.125 1.00 85.00 94 LEU A CA 1
ATOM 751 C C . LEU A 1 94 ? 14.323 -12.519 -4.569 1.00 85.00 94 LEU A C 1
ATOM 753 O O . LEU A 1 94 ? 14.179 -13.213 -5.580 1.00 85.00 94 LEU A O 1
ATOM 757 N N . PRO A 1 95 ? 13.272 -12.049 -3.873 1.00 84.81 95 PRO A N 1
ATOM 758 C CA . PRO A 1 95 ? 11.899 -12.275 -4.303 1.00 84.81 95 PRO A CA 1
ATOM 759 C C . PRO A 1 95 ? 11.668 -11.690 -5.699 1.00 84.81 95 PRO A C 1
ATOM 761 O O . PRO A 1 95 ? 11.863 -10.493 -5.930 1.00 84.81 95 PRO A O 1
ATOM 764 N N . VAL A 1 96 ? 11.268 -12.538 -6.647 1.00 87.19 96 VAL A N 1
ATOM 765 C CA . VAL A 1 96 ? 10.964 -12.119 -8.019 1.00 87.19 96 VAL A CA 1
ATOM 766 C C . VAL A 1 96 ? 9.542 -11.569 -8.062 1.00 87.19 96 VAL A C 1
ATOM 768 O O . VAL A 1 96 ? 8.578 -12.318 -7.945 1.00 87.19 96 VAL A O 1
ATOM 771 N N . LYS A 1 97 ? 9.426 -10.260 -8.289 1.00 83.81 97 LYS A N 1
ATOM 772 C CA . LYS A 1 97 ? 8.160 -9.536 -8.453 1.00 83.81 97 LYS A CA 1
ATOM 773 C C . LYS A 1 97 ? 7.461 -9.895 -9.763 1.00 83.81 97 LYS A C 1
ATOM 775 O O . LYS A 1 97 ? 6.253 -10.087 -9.810 1.00 83.81 97 LYS A O 1
ATOM 780 N N . ALA A 1 98 ? 8.215 -9.921 -10.860 1.00 89.06 98 ALA A N 1
ATOM 781 C CA . ALA A 1 98 ? 7.680 -10.186 -12.190 1.00 89.06 98 ALA A CA 1
ATOM 782 C C . ALA A 1 98 ? 8.787 -10.619 -13.151 1.00 89.06 98 ALA A C 1
ATOM 784 O O . ALA A 1 98 ? 9.936 -10.200 -13.024 1.00 89.06 98 ALA A O 1
ATOM 785 N N . VAL A 1 99 ? 8.418 -11.401 -14.164 1.00 92.81 99 VAL A N 1
ATOM 786 C CA . VAL A 1 99 ? 9.296 -11.723 -15.293 1.00 92.81 99 VAL A CA 1
ATOM 787 C C . VAL A 1 99 ? 8.666 -11.156 -16.552 1.00 92.81 99 VAL A C 1
ATOM 789 O O . VAL A 1 99 ? 7.538 -11.507 -16.899 1.00 92.81 99 VAL A O 1
ATOM 792 N N . VAL A 1 100 ? 9.390 -10.267 -17.220 1.00 93.19 100 VAL A N 1
ATOM 793 C CA . VAL A 1 100 ? 8.947 -9.589 -18.437 1.00 93.19 100 VAL A CA 1
ATOM 794 C C . VAL A 1 100 ? 9.766 -10.119 -19.599 1.00 93.19 100 VAL A C 1
ATOM 796 O O . VAL A 1 100 ? 10.983 -9.961 -19.623 1.00 93.19 100 VAL A O 1
ATOM 799 N N . ARG A 1 101 ? 9.093 -10.724 -20.578 1.00 96.06 101 ARG A N 1
ATOM 800 C CA . ARG A 1 101 ? 9.697 -11.118 -21.852 1.00 96.06 101 ARG A CA 1
ATOM 801 C C . ARG A 1 101 ? 9.259 -10.142 -22.924 1.00 96.06 101 ARG A C 1
ATOM 803 O O . ARG A 1 101 ? 8.069 -9.837 -23.034 1.00 96.06 101 ARG A O 1
ATOM 810 N N . LYS A 1 102 ? 10.216 -9.628 -23.689 1.00 95.06 102 LYS A N 1
ATOM 811 C CA . LYS A 1 102 ? 9.926 -8.628 -24.713 1.00 95.06 102 LYS A CA 1
ATOM 812 C C . LYS A 1 102 ? 10.875 -8.677 -25.895 1.00 95.06 102 LYS A C 1
ATOM 814 O O . LYS A 1 102 ? 12.020 -9.121 -25.787 1.00 95.06 102 LYS A O 1
ATOM 819 N N . ARG A 1 103 ? 10.385 -8.158 -27.015 1.00 96.44 103 ARG A N 1
ATOM 820 C CA . ARG A 1 103 ? 11.161 -7.864 -28.216 1.00 96.44 103 ARG A CA 1
ATOM 821 C C . ARG A 1 103 ? 11.272 -6.351 -28.365 1.00 96.44 103 ARG A C 1
ATOM 823 O O . ARG A 1 103 ? 10.250 -5.678 -28.389 1.00 96.44 103 ARG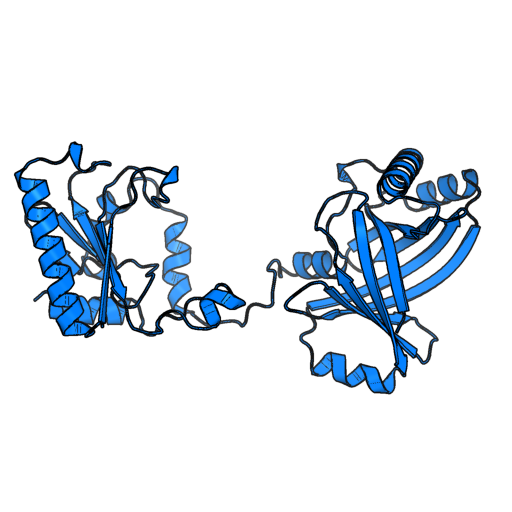 A O 1
ATOM 830 N N . ARG A 1 104 ? 12.495 -5.839 -28.469 1.00 96.69 104 ARG A N 1
ATOM 831 C CA . ARG A 1 104 ? 12.813 -4.409 -28.521 1.00 96.69 104 ARG A CA 1
ATOM 832 C C . ARG A 1 104 ? 13.443 -4.054 -29.860 1.00 96.69 104 ARG A C 1
ATOM 834 O O . ARG A 1 104 ? 14.544 -4.521 -30.143 1.00 96.69 104 ARG A O 1
ATOM 841 N N . SER A 1 105 ? 12.781 -3.217 -30.651 1.00 96.12 105 SER A N 1
ATOM 842 C CA . SER A 1 105 ? 13.406 -2.523 -31.785 1.00 96.12 105 SER A CA 1
ATOM 843 C C . SER A 1 105 ? 13.973 -1.191 -31.298 1.00 96.12 105 SER A C 1
ATOM 845 O O . SER A 1 105 ? 13.229 -0.392 -30.735 1.00 96.12 105 SER A O 1
ATOM 847 N N . ILE A 1 106 ? 15.268 -0.959 -31.507 1.00 96.00 106 ILE A N 1
ATOM 848 C CA . ILE A 1 106 ? 15.972 0.254 -31.069 1.00 96.00 106 ILE A CA 1
ATOM 849 C C . ILE A 1 106 ? 16.120 1.204 -32.254 1.00 96.00 106 ILE A C 1
ATOM 851 O O . ILE A 1 106 ? 16.530 0.785 -33.341 1.00 96.00 106 ILE A O 1
ATOM 855 N N . TYR A 1 107 ? 15.787 2.468 -32.022 1.00 96.25 107 TYR A N 1
ATOM 856 C CA . TYR A 1 107 ? 15.923 3.571 -32.958 1.00 96.25 107 TYR A CA 1
ATOM 857 C C . TYR A 1 107 ? 16.696 4.711 -32.299 1.00 96.25 107 TYR A C 1
ATOM 859 O O . TYR A 1 107 ? 16.445 5.058 -31.147 1.00 96.25 107 TYR A O 1
ATOM 867 N N . GLU A 1 108 ? 17.603 5.321 -33.047 1.00 94.88 108 GLU A N 1
ATOM 868 C CA . GLU A 1 108 ? 18.412 6.448 -32.596 1.00 94.88 108 GLU A CA 1
ATOM 869 C C . GLU A 1 108 ? 18.057 7.698 -33.394 1.00 94.88 108 GLU A C 1
ATOM 871 O O . GLU A 1 108 ? 18.019 7.681 -34.626 1.00 94.88 108 GLU A O 1
ATOM 876 N N . LEU A 1 109 ? 17.802 8.793 -32.682 1.00 92.31 109 LEU A N 1
ATOM 877 C CA . LEU A 1 109 ? 17.523 10.105 -33.250 1.00 92.31 109 LEU A CA 1
ATOM 878 C C . LEU A 1 109 ? 18.343 11.161 -32.498 1.00 92.31 109 LEU A C 1
ATOM 880 O O . LEU A 1 109 ? 17.894 11.777 -31.528 1.00 92.31 109 LEU A O 1
ATOM 884 N N . GLY A 1 110 ? 19.592 11.350 -32.928 1.00 87.75 110 GLY A N 1
ATOM 885 C CA . GLY A 1 110 ? 20.531 12.262 -32.276 1.00 87.75 110 GLY A CA 1
ATOM 886 C C . GLY A 1 110 ? 20.863 11.819 -30.848 1.00 87.75 110 GLY A C 1
ATOM 887 O O . GLY A 1 110 ? 21.552 10.826 -30.653 1.00 87.75 110 GLY A O 1
ATOM 888 N N . ARG A 1 111 ? 20.394 12.571 -29.843 1.00 87.12 111 ARG A N 1
ATOM 889 C CA . ARG A 1 111 ? 20.581 12.262 -28.407 1.00 87.12 111 ARG A CA 1
ATOM 890 C C . ARG A 1 111 ? 19.421 11.462 -27.798 1.00 87.12 111 ARG A C 1
ATOM 892 O O . ARG A 1 111 ? 19.431 11.200 -26.595 1.00 87.12 111 ARG A O 1
ATOM 899 N N . VAL A 1 112 ? 18.415 11.135 -28.608 1.00 93.44 112 VAL A N 1
ATOM 900 C CA . VAL A 1 112 ? 17.209 10.423 -28.189 1.00 93.44 112 VAL A CA 1
ATOM 901 C C . VAL A 1 112 ? 17.299 8.976 -28.643 1.00 93.44 112 VAL A C 1
ATOM 903 O O . VAL A 1 112 ? 17.494 8.699 -29.826 1.00 93.44 112 VAL A O 1
ATOM 906 N N . GLU A 1 113 ? 17.119 8.063 -27.701 1.00 95.31 113 GLU A N 1
ATOM 907 C CA . GLU A 1 113 ? 16.986 6.637 -27.964 1.00 95.31 113 GLU A CA 1
ATOM 908 C C . GLU A 1 113 ? 15.510 6.261 -27.815 1.00 95.31 113 GLU A C 1
ATOM 910 O O . GLU A 1 113 ? 14.879 6.560 -26.800 1.00 95.31 113 GLU A O 1
ATOM 915 N N . LEU A 1 114 ? 14.933 5.650 -28.847 1.00 95.88 114 LEU A N 1
ATOM 916 C CA . LEU A 1 114 ? 13.541 5.216 -28.857 1.00 95.88 114 LEU A CA 1
ATOM 917 C C . LEU A 1 114 ? 13.471 3.702 -28.990 1.00 95.88 114 LEU A C 1
ATOM 919 O O . LEU A 1 114 ? 14.137 3.095 -29.830 1.00 95.88 114 LEU A O 1
ATOM 923 N N . HIS A 1 115 ? 12.619 3.083 -28.184 1.00 96.50 115 HIS A N 1
ATOM 924 C CA . HIS A 1 115 ? 12.383 1.648 -28.200 1.00 96.50 115 HIS A CA 1
ATOM 925 C C . HIS A 1 115 ? 10.934 1.369 -28.543 1.00 96.50 115 HIS A C 1
ATOM 927 O O . HIS A 1 115 ? 10.026 1.811 -27.841 1.00 96.50 115 HIS A O 1
ATOM 933 N N . LEU A 1 116 ? 10.723 0.578 -29.590 1.00 95.81 116 LEU A N 1
ATOM 934 C CA . LEU A 1 116 ? 9.434 -0.053 -29.837 1.00 95.81 116 LEU A CA 1
ATOM 935 C C . LEU A 1 116 ? 9.481 -1.449 -29.222 1.00 95.81 116 LEU A C 1
ATOM 937 O O . LEU A 1 116 ? 10.152 -2.350 -29.734 1.00 95.81 116 LEU A O 1
ATOM 941 N N . ASP A 1 117 ? 8.804 -1.591 -28.089 1.00 96.06 117 ASP A N 1
ATOM 942 C CA . ASP A 1 117 ? 8.768 -2.808 -27.293 1.00 96.06 117 ASP A CA 1
ATOM 943 C C . ASP A 1 117 ? 7.467 -3.568 -27.565 1.00 96.06 117 ASP A C 1
ATOM 945 O O . ASP A 1 117 ? 6.371 -3.045 -27.376 1.00 96.06 117 ASP A O 1
ATOM 949 N N . GLU A 1 118 ? 7.576 -4.838 -27.936 1.00 95.56 118 GLU A N 1
ATOM 950 C CA . GLU A 1 118 ? 6.466 -5.785 -27.907 1.00 95.56 118 GLU A CA 1
ATOM 951 C C . GLU A 1 118 ? 6.636 -6.704 -26.703 1.00 95.56 118 GLU A C 1
ATOM 953 O O . GLU A 1 118 ? 7.587 -7.488 -26.623 1.00 95.56 118 GLU A O 1
ATOM 958 N N . VAL A 1 119 ? 5.729 -6.566 -25.741 1.00 93.75 119 VAL A N 1
ATOM 959 C CA . VAL A 1 119 ? 5.820 -7.205 -24.432 1.00 93.75 119 VAL A CA 1
ATOM 960 C C . VAL A 1 119 ? 4.785 -8.316 -24.326 1.00 93.75 119 VAL A C 1
ATOM 962 O O . VAL A 1 119 ? 3.581 -8.085 -24.485 1.00 93.75 119 VAL A O 1
ATOM 965 N N . GLU A 1 120 ? 5.253 -9.524 -24.014 1.00 9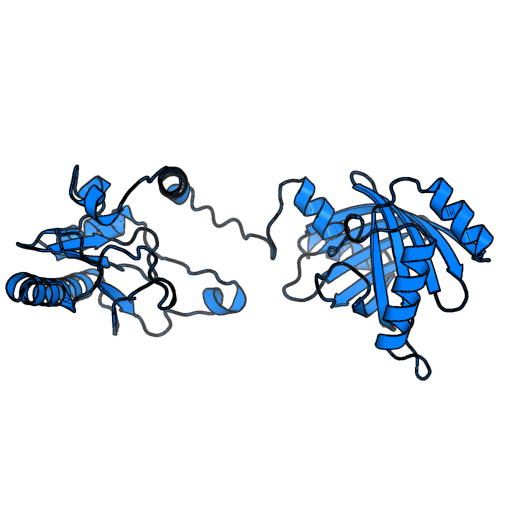0.75 120 GLU A N 1
ATOM 966 C CA . GLU A 1 120 ? 4.400 -10.700 -23.871 1.00 90.75 120 GLU A CA 1
ATOM 967 C C . GLU A 1 120 ? 3.326 -10.448 -22.800 1.00 90.75 120 GLU A C 1
ATOM 969 O O . GLU A 1 120 ? 3.621 -10.109 -21.655 1.00 90.75 120 GLU A O 1
ATOM 974 N N . GLY A 1 121 ? 2.055 -10.564 -23.188 1.00 86.38 121 GLY A N 1
ATOM 975 C CA . GLY A 1 121 ? 0.920 -10.335 -22.296 1.00 86.38 121 GLY A CA 1
ATOM 976 C C . GLY A 1 121 ? 0.545 -8.868 -22.051 1.00 86.38 121 GLY A C 1
ATOM 977 O O . GLY A 1 121 ? -0.518 -8.641 -21.474 1.00 86.38 121 GLY A O 1
ATOM 978 N N . LEU A 1 122 ? 1.313 -7.868 -22.503 1.00 86.06 122 LEU A N 1
ATOM 979 C CA . LEU A 1 122 ? 0.959 -6.441 -22.358 1.00 86.06 122 LEU A CA 1
ATOM 980 C C . LEU A 1 122 ? 0.732 -5.707 -23.687 1.00 86.06 122 LEU A C 1
ATOM 982 O O . LEU A 1 122 ? 0.027 -4.699 -23.683 1.00 86.06 122 LEU A O 1
ATOM 986 N N . GLY A 1 123 ? 1.263 -6.217 -24.800 1.00 91.94 123 GLY A N 1
ATOM 987 C CA . GLY A 1 123 ? 1.136 -5.597 -26.121 1.00 91.94 123 GLY A CA 1
ATOM 988 C C . GLY A 1 123 ? 2.307 -4.673 -26.453 1.00 91.94 123 GLY A C 1
ATOM 989 O O . GLY A 1 123 ? 3.417 -4.876 -25.959 1.00 91.94 123 GLY A O 1
ATOM 990 N N . ALA A 1 124 ? 2.067 -3.685 -27.315 1.00 94.19 124 ALA A N 1
ATOM 991 C CA . ALA A 1 124 ? 3.108 -2.813 -27.848 1.00 94.19 124 ALA A CA 1
ATOM 992 C C . ALA A 1 124 ? 3.245 -1.490 -27.080 1.00 94.19 124 ALA A C 1
ATOM 994 O O . ALA A 1 124 ? 2.255 -0.884 -26.659 1.00 94.19 124 ALA A O 1
ATOM 995 N N . PHE A 1 125 ? 4.483 -1.026 -26.933 1.00 95.88 125 PHE A N 1
ATOM 996 C CA . PHE A 1 125 ? 4.845 0.179 -26.196 1.00 95.88 125 PHE A CA 1
ATOM 997 C C . PHE A 1 125 ? 5.967 0.945 -26.891 1.00 95.88 125 PHE A C 1
ATOM 999 O O . PHE A 1 125 ? 6.804 0.368 -27.580 1.00 95.88 125 PHE A O 1
ATOM 1006 N N . LEU A 1 126 ? 5.981 2.250 -26.652 1.00 95.62 126 LEU A N 1
ATOM 1007 C CA . LEU A 1 126 ? 7.081 3.153 -26.936 1.00 95.62 126 LEU A CA 1
ATOM 1008 C C . LEU A 1 126 ? 7.785 3.462 -25.614 1.00 95.62 126 LEU A C 1
ATOM 1010 O O . LEU A 1 126 ? 7.133 3.928 -24.676 1.00 95.62 126 LEU A O 1
ATOM 1014 N N . GLU A 1 127 ? 9.094 3.255 -25.546 1.00 95.44 127 GLU A N 1
ATOM 1015 C CA . GLU A 1 127 ? 9.950 3.935 -24.572 1.00 95.44 127 GLU A CA 1
ATOM 1016 C C . GLU A 1 127 ? 10.797 4.975 -25.302 1.00 95.44 127 GLU A C 1
ATOM 1018 O O . GLU A 1 127 ? 11.253 4.746 -26.420 1.00 95.44 127 GLU A O 1
ATOM 1023 N N . LEU A 1 128 ? 10.974 6.134 -24.684 1.00 95.25 128 LEU A N 1
ATOM 1024 C CA . LEU A 1 128 ? 11.851 7.187 -25.174 1.00 95.25 128 LEU A CA 1
ATOM 1025 C C . LEU A 1 128 ? 12.762 7.578 -24.020 1.00 95.25 128 LEU A C 1
ATOM 1027 O O . LEU A 1 128 ? 12.276 7.889 -22.933 1.00 95.25 128 LEU A O 1
ATOM 1031 N N . GLU A 1 129 ? 14.066 7.560 -24.271 1.00 94.81 129 GLU A N 1
ATOM 1032 C CA . GLU A 1 129 ? 15.111 7.911 -23.318 1.00 94.81 129 GLU A CA 1
ATOM 1033 C C . GLU A 1 129 ? 15.991 9.026 -23.898 1.00 94.81 129 GLU A C 1
ATOM 1035 O O . GLU A 1 129 ? 16.493 8.938 -25.019 1.00 94.81 129 GLU A O 1
ATOM 1040 N N . ILE A 1 130 ? 16.192 10.093 -23.127 1.00 94.69 130 ILE A N 1
ATOM 1041 C CA . ILE A 1 130 ? 17.067 11.215 -23.477 1.00 94.69 130 ILE A CA 1
ATOM 1042 C C . ILE A 1 130 ? 18.168 11.284 -22.435 1.00 94.69 130 ILE A C 1
ATOM 1044 O O . ILE A 1 130 ? 17.910 11.588 -21.268 1.00 94.69 130 ILE A O 1
ATOM 1048 N N . ARG A 1 131 ? 19.405 11.006 -22.847 1.00 89.56 131 ARG A N 1
ATOM 1049 C CA . ARG A 1 131 ? 20.554 11.051 -21.940 1.00 89.56 131 ARG A CA 1
ATOM 1050 C C . ARG A 1 131 ? 20.864 12.505 -21.576 1.00 89.56 131 ARG A C 1
ATOM 1052 O O . ARG A 1 131 ? 21.080 13.334 -22.461 1.00 89.56 131 ARG A O 1
ATOM 1059 N N . LEU A 1 132 ? 20.894 12.801 -20.279 1.00 88.00 132 LEU A N 1
ATOM 1060 C CA . LEU A 1 132 ? 21.272 14.122 -19.784 1.00 88.00 132 LEU A CA 1
ATOM 1061 C C . LEU A 1 132 ? 22.791 14.299 -19.865 1.00 88.00 132 LEU A C 1
ATOM 1063 O O . LEU A 1 132 ? 23.560 13.339 -19.774 1.00 88.00 132 LEU A O 1
ATOM 1067 N N . GLY A 1 133 ? 23.226 15.541 -20.038 1.00 82.12 133 GLY A N 1
ATOM 1068 C CA . GLY A 1 133 ? 24.633 15.911 -20.139 1.00 82.12 133 GLY A CA 1
ATOM 1069 C C . GLY A 1 133 ? 24.844 17.360 -19.701 1.00 82.12 133 GLY A C 1
ATOM 1070 O O . GLY A 1 133 ? 23.870 18.044 -19.395 1.00 82.12 133 GLY A O 1
ATOM 1071 N N . PRO A 1 134 ? 26.095 17.847 -19.677 1.00 79.38 134 PRO A N 1
ATOM 1072 C CA . PRO A 1 134 ? 26.401 19.213 -19.244 1.00 79.38 134 PRO A CA 1
ATOM 1073 C C . PRO A 1 134 ? 25.668 20.292 -20.059 1.00 79.38 134 PRO A C 1
ATOM 1075 O O . PRO A 1 134 ? 25.376 21.355 -19.522 1.00 79.38 134 PRO A O 1
ATOM 1078 N N . ASP A 1 135 ? 25.316 19.993 -21.313 1.00 85.12 135 ASP A N 1
ATOM 1079 C CA . ASP A 1 135 ? 24.686 20.939 -22.245 1.00 85.12 135 ASP A CA 1
ATOM 1080 C C . ASP A 1 135 ? 23.164 20.754 -22.392 1.00 85.12 135 ASP A C 1
ATOM 1082 O O . ASP A 1 135 ? 22.579 21.279 -23.337 1.00 85.12 135 ASP A O 1
ATOM 1086 N N . LEU A 1 136 ? 22.521 19.924 -21.561 1.00 86.75 136 LEU A N 1
ATOM 1087 C CA . LEU A 1 136 ? 21.081 19.672 -21.660 1.00 86.75 136 LEU A CA 1
ATOM 1088 C C . LEU A 1 136 ? 20.466 19.539 -20.272 1.00 86.75 136 LEU A C 1
ATOM 1090 O O . LEU A 1 136 ? 20.695 18.549 -19.572 1.00 86.75 136 LEU A O 1
ATOM 1094 N N . SER A 1 137 ? 19.657 20.527 -19.903 1.00 89.50 137 SER A N 1
ATOM 1095 C CA . SER A 1 137 ? 18.894 20.488 -18.659 1.00 89.50 137 SER A CA 1
ATOM 1096 C C . SER A 1 137 ? 17.745 19.477 -18.729 1.00 89.50 137 SER A C 1
ATOM 1098 O O . SER A 1 137 ? 17.253 19.115 -19.802 1.00 89.50 137 SER A O 1
ATOM 1100 N N . GLU A 1 138 ? 17.279 19.033 -17.562 1.00 89.06 138 GLU A N 1
ATOM 1101 C CA . GLU A 1 138 ? 16.125 18.136 -17.460 1.00 89.06 138 GLU A CA 1
ATOM 1102 C C . GLU A 1 138 ? 14.855 18.766 -18.056 1.00 89.06 138 GLU A C 1
ATOM 1104 O O . GLU A 1 138 ? 14.118 18.104 -18.783 1.00 89.06 138 GLU A O 1
ATOM 1109 N N . GLU A 1 139 ? 14.634 20.066 -17.841 1.00 90.50 139 GLU A N 1
ATOM 1110 C CA . GLU A 1 139 ? 13.482 20.795 -18.388 1.00 90.50 139 GLU A CA 1
ATOM 1111 C C . GLU A 1 139 ? 13.488 20.842 -19.923 1.00 90.50 139 GLU A C 1
ATOM 1113 O O . GLU A 1 139 ? 12.449 20.684 -20.570 1.00 90.50 139 GLU A O 1
ATOM 1118 N N . GLU A 1 140 ? 14.657 21.038 -20.535 1.00 92.00 140 GLU A N 1
ATOM 1119 C CA . GLU A 1 140 ? 14.822 20.982 -21.991 1.00 92.00 140 GLU A CA 1
ATOM 1120 C C . GLU A 1 140 ? 14.585 19.575 -22.535 1.00 92.00 140 GLU A C 1
ATOM 1122 O O . GLU A 1 140 ? 13.877 19.419 -23.532 1.00 92.00 140 GLU A O 1
ATOM 1127 N N . ALA A 1 141 ? 15.102 18.549 -21.858 1.00 93.19 141 ALA A N 1
ATOM 1128 C CA . ALA A 1 141 ? 14.864 17.161 -22.232 1.00 93.19 141 ALA A CA 1
ATOM 1129 C C . ALA A 1 141 ? 13.373 16.788 -22.122 1.00 93.19 141 ALA A C 1
ATOM 1131 O O . ALA A 1 141 ? 12.828 16.160 -23.030 1.00 93.19 141 ALA A O 1
ATOM 1132 N N . ILE A 1 142 ? 12.672 17.233 -21.074 1.00 92.81 142 ILE A N 1
ATOM 1133 C CA . ILE A 1 142 ? 11.223 17.029 -20.924 1.00 92.81 142 ILE A CA 1
ATOM 1134 C C . ILE A 1 142 ? 10.451 17.708 -22.063 1.00 92.81 142 ILE A C 1
ATOM 1136 O O . ILE A 1 142 ? 9.530 17.101 -22.617 1.00 92.81 142 ILE A O 1
ATOM 1140 N N . ARG A 1 143 ? 10.812 18.942 -22.446 1.00 93.38 143 ARG A N 1
ATOM 1141 C CA . ARG A 1 143 ? 10.186 19.638 -23.588 1.00 93.38 143 ARG A CA 1
ATOM 1142 C C . ARG A 1 143 ? 10.396 18.874 -24.894 1.00 93.38 143 ARG A C 1
ATOM 1144 O O . ARG A 1 143 ? 9.419 18.593 -25.586 1.00 93.38 143 ARG A O 1
ATOM 1151 N N . LEU A 1 144 ? 11.631 18.456 -25.172 1.00 93.69 144 LEU A N 1
ATOM 1152 C CA . LEU A 1 144 ? 11.966 17.665 -26.357 1.00 93.69 144 LEU A CA 1
ATOM 1153 C C . LEU A 1 144 ? 11.186 16.341 -26.403 1.00 93.69 144 LEU A C 1
ATOM 1155 O O . LEU A 1 144 ? 10.642 15.974 -27.445 1.00 93.69 144 LEU A O 1
ATOM 1159 N N . ALA A 1 145 ? 11.079 15.641 -25.271 1.00 94.31 145 ALA A N 1
ATOM 1160 C CA . ALA A 1 145 ? 10.300 14.411 -25.174 1.00 94.31 145 ALA A CA 1
ATOM 1161 C C . ALA A 1 145 ? 8.816 14.654 -25.496 1.00 94.31 145 ALA A C 1
ATOM 1163 O O . ALA A 1 145 ? 8.235 13.906 -26.279 1.00 94.31 145 ALA A O 1
ATOM 1164 N N . LYS A 1 146 ? 8.203 15.718 -24.955 1.00 93.69 146 LYS A N 1
ATOM 1165 C CA . LYS A 1 146 ? 6.800 16.070 -25.243 1.00 93.69 146 LYS A CA 1
ATOM 1166 C C . LYS A 1 146 ? 6.568 16.368 -26.727 1.00 93.69 146 LYS A C 1
ATOM 1168 O O . LYS A 1 146 ? 5.589 15.883 -27.292 1.00 93.69 146 LYS A O 1
ATOM 1173 N N . GLU A 1 147 ? 7.469 17.107 -27.371 1.00 93.50 147 GLU A N 1
ATOM 1174 C CA . GLU A 1 147 ? 7.377 17.403 -28.807 1.00 93.50 147 GLU A CA 1
ATOM 1175 C C . GLU A 1 147 ? 7.459 16.138 -29.672 1.00 93.50 147 GLU A C 1
ATOM 1177 O O . GLU A 1 147 ? 6.697 15.982 -30.629 1.00 93.50 147 GLU A O 1
ATOM 1182 N N . LEU A 1 148 ? 8.360 15.211 -29.333 1.00 93.56 148 LEU A N 1
ATOM 1183 C CA . LEU A 1 148 ? 8.499 13.942 -30.050 1.00 93.56 148 LEU A CA 1
ATOM 1184 C C . LEU A 1 148 ? 7.285 13.030 -29.850 1.00 93.56 148 LEU A C 1
ATOM 1186 O O . LEU A 1 148 ? 6.796 12.452 -30.820 1.00 93.56 148 LEU A O 1
ATOM 1190 N N . LEU A 1 149 ? 6.755 12.944 -28.628 1.00 93.38 149 LEU A N 1
ATOM 1191 C CA . LEU A 1 149 ? 5.529 12.195 -28.342 1.00 93.38 149 LEU A CA 1
ATOM 1192 C C . LEU A 1 149 ? 4.339 12.723 -29.152 1.00 93.38 149 LEU A C 1
ATOM 1194 O O . LEU A 1 149 ? 3.601 11.929 -29.735 1.00 93.38 149 LEU A O 1
ATOM 1198 N N . ALA A 1 150 ? 4.195 14.048 -29.254 1.00 91.94 150 ALA A N 1
ATOM 1199 C CA . ALA A 1 150 ? 3.143 14.670 -30.054 1.00 91.94 150 ALA A CA 1
ATOM 1200 C C . ALA A 1 150 ? 3.273 14.317 -31.546 1.00 91.94 150 ALA A C 1
ATOM 1202 O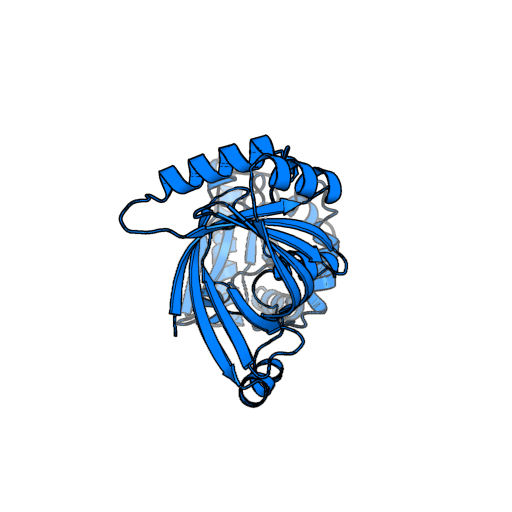 O . ALA A 1 150 ? 2.283 13.958 -32.182 1.00 91.94 150 ALA A O 1
ATOM 1203 N N . LYS A 1 151 ? 4.495 14.339 -32.101 1.00 92.25 151 LYS A N 1
ATOM 1204 C CA . LYS A 1 151 ? 4.757 13.916 -33.492 1.00 92.25 151 LYS A CA 1
ATOM 1205 C C . LYS A 1 151 ? 4.435 12.439 -33.723 1.00 92.25 151 LYS A C 1
ATOM 1207 O O . LYS A 1 151 ? 3.925 12.086 -34.781 1.00 92.25 151 LYS A O 1
ATOM 1212 N N . LEU A 1 152 ? 4.685 11.592 -32.724 1.00 90.81 152 LEU A N 1
ATOM 1213 C CA . LEU A 1 152 ? 4.349 10.164 -32.739 1.00 90.81 152 LEU A CA 1
ATOM 1214 C C . LEU A 1 152 ? 2.853 9.891 -32.502 1.00 90.81 152 LEU A C 1
ATOM 1216 O O . LEU A 1 152 ? 2.430 8.737 -32.547 1.00 90.81 152 LEU A O 1
ATOM 1220 N N . GLY A 1 153 ? 2.043 10.933 -32.280 1.00 89.19 153 GLY A N 1
ATOM 1221 C CA . GLY A 1 153 ? 0.606 10.813 -32.041 1.00 89.19 153 GLY A CA 1
ATOM 1222 C C . GLY A 1 153 ? 0.265 10.158 -30.703 1.00 89.19 153 GLY A C 1
ATOM 1223 O O . GLY A 1 153 ? -0.802 9.562 -30.580 1.00 89.19 153 GLY A O 1
ATOM 1224 N N . VAL A 1 154 ? 1.171 10.229 -29.724 1.00 91.56 154 VAL A N 1
ATOM 1225 C CA . VAL A 1 154 ? 0.935 9.737 -28.366 1.00 91.56 154 VAL A CA 1
ATOM 1226 C C . VAL A 1 154 ? 0.110 10.766 -27.605 1.00 91.56 154 VAL A C 1
ATOM 1228 O O . VAL A 1 154 ? 0.524 11.915 -27.452 1.00 91.56 154 VAL A O 1
ATOM 1231 N N . GLU A 1 155 ? -1.044 10.347 -27.098 1.00 87.81 155 GLU A N 1
ATOM 1232 C CA . GLU A 1 155 ? -1.905 11.188 -26.271 1.00 87.81 155 GLU A CA 1
ATOM 1233 C C . GLU A 1 155 ? -1.675 10.927 -24.774 1.00 87.81 155 GLU A C 1
ATOM 1235 O O . GLU A 1 155 ? -1.117 9.901 -24.383 1.00 87.81 155 GLU A O 1
ATOM 1240 N N . GLU A 1 156 ? -2.166 11.815 -23.903 1.00 82.94 156 GLU A N 1
ATOM 1241 C CA . GLU A 1 156 ? -2.011 11.669 -22.445 1.00 82.94 156 GLU A CA 1
ATOM 1242 C C . GLU A 1 156 ? -2.539 10.329 -21.915 1.00 82.94 156 GLU A C 1
ATOM 1244 O O . GLU A 1 156 ? -1.914 9.702 -21.063 1.00 82.94 156 GLU A O 1
ATOM 1249 N N . ARG A 1 157 ? -3.652 9.840 -22.475 1.00 83.19 157 ARG A N 1
ATOM 1250 C CA . ARG A 1 157 ? -4.257 8.541 -22.124 1.00 83.19 157 ARG A CA 1
ATOM 1251 C C . ARG A 1 157 ? -3.384 7.332 -22.464 1.00 83.19 157 ARG A C 1
ATOM 1253 O O . ARG A 1 157 ? -3.626 6.244 -21.946 1.00 83.19 157 ARG A O 1
ATOM 1260 N N . ASP A 1 158 ? -2.423 7.500 -23.367 1.00 86.06 158 ASP A N 1
ATOM 1261 C CA . ASP A 1 158 ? -1.509 6.438 -23.769 1.00 86.06 158 ASP A CA 1
ATOM 1262 C C . ASP A 1 158 ? -0.254 6.418 -22.875 1.00 86.06 158 ASP A C 1
ATOM 1264 O O . ASP A 1 158 ? 0.470 5.422 -22.875 1.00 86.06 158 ASP A O 1
ATOM 1268 N N . LEU A 1 159 ? -0.002 7.464 -22.075 1.00 87.56 159 LEU A N 1
ATOM 1269 C CA . LEU A 1 159 ? 1.153 7.557 -21.179 1.00 87.56 159 LEU A CA 1
ATOM 1270 C C . LEU A 1 159 ? 1.060 6.574 -20.010 1.00 87.56 159 LEU A C 1
ATOM 1272 O O . LEU A 1 159 ? 0.021 6.390 -19.378 1.00 87.56 159 LEU A O 1
ATOM 1276 N N . VAL A 1 160 ? 2.196 5.956 -19.690 1.00 85.12 160 VAL A N 1
ATOM 1277 C CA . VAL A 1 160 ? 2.294 4.899 -18.685 1.00 85.12 160 VAL A CA 1
ATOM 1278 C C . VAL A 1 160 ? 3.244 5.326 -17.560 1.00 85.12 160 VAL A C 1
ATOM 1280 O O . VAL A 1 160 ? 4.452 5.474 -17.794 1.00 85.12 160 VAL A O 1
ATOM 1283 N N . PRO A 1 161 ? 2.744 5.470 -16.319 1.00 79.19 161 PRO A N 1
ATOM 1284 C CA . PRO A 1 161 ? 3.584 5.834 -15.177 1.00 79.19 161 PRO A CA 1
ATOM 1285 C C . PRO A 1 161 ? 4.466 4.668 -14.701 1.00 79.19 161 PRO A C 1
ATOM 1287 O O . PRO A 1 161 ? 5.583 4.865 -14.224 1.00 79.19 161 PRO A O 1
ATOM 1290 N N . TYR A 1 162 ? 4.021 3.423 -14.876 1.00 85.38 162 TYR A N 1
ATOM 1291 C CA . TYR A 1 162 ? 4.641 2.250 -14.251 1.00 85.38 162 TYR A CA 1
ATOM 1292 C C . TYR A 1 162 ? 5.681 1.521 -15.132 1.00 85.38 162 TYR A C 1
ATOM 1294 O O . TYR A 1 162 ? 5.811 1.755 -16.340 1.00 85.38 162 TYR A O 1
ATOM 1302 N N . SER A 1 163 ? 6.495 0.649 -14.527 1.00 85.25 163 SER A N 1
ATOM 1303 C CA . SER A 1 163 ? 7.390 -0.257 -15.267 1.00 85.25 163 SER A CA 1
ATOM 1304 C C . SER A 1 163 ? 6.626 -1.464 -15.831 1.00 85.25 163 SER A C 1
ATOM 1306 O O . SER A 1 163 ? 5.516 -1.762 -15.396 1.00 85.25 163 SER A O 1
ATOM 1308 N N . TYR A 1 164 ? 7.217 -2.207 -16.774 1.00 84.31 164 TYR A N 1
ATOM 1309 C CA . TYR A 1 164 ? 6.598 -3.451 -17.250 1.00 84.31 164 TYR A CA 1
ATOM 1310 C C . TYR A 1 164 ? 6.422 -4.481 -16.133 1.00 84.31 164 TYR A C 1
ATOM 1312 O O . TYR A 1 164 ? 5.412 -5.177 -16.113 1.00 84.31 164 TYR A O 1
ATOM 1320 N N . GLY A 1 165 ? 7.363 -4.545 -15.184 1.00 79.69 165 GLY A N 1
ATOM 1321 C CA . GLY A 1 165 ? 7.242 -5.414 -14.014 1.00 79.69 165 GLY A CA 1
ATOM 1322 C C . GLY A 1 165 ? 6.019 -5.067 -13.162 1.00 79.69 165 GLY A C 1
ATOM 1323 O O . GLY A 1 165 ? 5.276 -5.958 -12.763 1.00 79.69 165 GLY A O 1
ATOM 1324 N N . ASP A 1 166 ? 5.755 -3.773 -12.958 1.00 80.62 166 ASP A N 1
ATOM 1325 C CA . ASP A 1 166 ? 4.582 -3.288 -12.216 1.00 80.62 166 ASP A CA 1
ATOM 1326 C C . ASP A 1 166 ? 3.263 -3.621 -12.941 1.00 80.62 166 ASP A C 1
ATOM 1328 O O . ASP A 1 166 ? 2.297 -4.073 -12.324 1.00 80.62 166 ASP A O 1
ATOM 1332 N N . LEU A 1 167 ? 3.227 -3.444 -14.266 1.00 80.38 167 LEU A N 1
ATOM 1333 C CA . LEU A 1 167 ? 2.061 -3.770 -15.094 1.00 80.38 167 LEU A CA 1
ATOM 1334 C C . LEU A 1 167 ? 1.780 -5.279 -15.150 1.00 80.38 167 LEU A C 1
ATOM 1336 O O . LEU A 1 167 ? 0.621 -5.691 -15.101 1.00 80.38 167 LEU A O 1
ATOM 1340 N N . MET A 1 168 ? 2.828 -6.104 -15.253 1.00 77.81 168 MET A N 1
ATOM 1341 C CA . MET A 1 168 ? 2.705 -7.565 -15.269 1.00 77.81 168 MET A CA 1
ATOM 1342 C C . MET A 1 168 ? 2.218 -8.112 -13.930 1.00 77.81 168 MET A C 1
ATOM 1344 O O . MET A 1 168 ? 1.346 -8.980 -13.926 1.00 77.81 168 MET A O 1
ATOM 1348 N N . ALA A 1 169 ? 2.733 -7.587 -12.813 1.00 71.56 169 ALA A N 1
ATOM 1349 C CA . ALA A 1 169 ? 2.236 -7.925 -11.481 1.00 71.56 169 ALA A CA 1
ATOM 1350 C C . ALA A 1 169 ? 0.743 -7.566 -11.361 1.00 71.56 169 ALA A C 1
ATOM 1352 O O . ALA A 1 169 ? -0.089 -8.412 -11.040 1.00 71.56 169 ALA A O 1
ATOM 1353 N N . SER A 1 170 ? 0.365 -6.362 -11.801 1.00 64.38 170 SER A N 1
ATOM 1354 C CA . SER A 1 170 ? -1.025 -5.893 -11.744 1.00 64.38 170 SER A CA 1
ATOM 1355 C C . SER A 1 170 ? -2.006 -6.784 -12.528 1.00 64.38 170 SER A C 1
ATOM 1357 O O . SER A 1 170 ? -3.126 -7.019 -12.079 1.00 64.38 170 SER A O 1
ATOM 1359 N N . LYS A 1 171 ? -1.597 -7.334 -13.684 1.00 57.00 171 LYS A N 1
ATOM 1360 C CA . LYS A 1 171 ? -2.426 -8.248 -14.498 1.00 57.00 171 LYS A CA 1
ATOM 1361 C C . LYS A 1 171 ? -2.666 -9.618 -13.860 1.00 57.00 171 LYS A C 1
ATOM 1363 O O . LYS A 1 171 ? -3.643 -10.271 -14.212 1.00 57.00 171 LYS A O 1
ATOM 1368 N N . ARG A 1 172 ? -1.787 -10.063 -12.958 1.00 51.28 172 ARG A N 1
ATOM 1369 C CA . ARG A 1 172 ? -1.944 -11.327 -12.219 1.00 51.28 172 ARG A CA 1
ATOM 1370 C C . ARG A 1 172 ? -2.867 -11.202 -11.005 1.00 51.28 172 ARG A C 1
ATOM 1372 O O . ARG A 1 172 ? -3.092 -12.194 -10.325 1.00 51.28 172 ARG A O 1
ATOM 1379 N N . GLY A 1 173 ? -3.418 -10.011 -10.754 1.00 37.75 173 GLY A N 1
ATOM 1380 C CA . GLY A 1 173 ? -4.079 -9.693 -9.490 1.00 37.75 173 GLY A CA 1
ATOM 1381 C C . GLY A 1 173 ? -3.093 -9.289 -8.390 1.00 37.75 173 GLY A C 1
ATOM 1382 O O . GLY A 1 173 ? -3.535 -8.953 -7.297 1.00 37.75 173 GLY A O 1
ATOM 1383 N N . ASP A 1 174 ? -1.786 -9.229 -8.683 1.00 39.00 174 ASP A N 1
ATOM 1384 C CA . ASP A 1 174 ? -0.742 -8.773 -7.757 1.00 39.00 174 ASP A CA 1
ATOM 1385 C C . ASP A 1 174 ? -0.609 -7.241 -7.803 1.00 39.00 174 ASP A C 1
ATOM 1387 O O . ASP A 1 174 ? 0.459 -6.676 -8.060 1.00 39.00 174 ASP A O 1
ATOM 1391 N N . ILE A 1 175 ? -1.724 -6.539 -7.582 1.00 32.78 175 ILE A N 1
ATOM 1392 C CA . ILE A 1 175 ? -1.680 -5.113 -7.250 1.00 32.78 175 ILE A CA 1
ATOM 1393 C C . ILE A 1 175 ? -1.409 -5.010 -5.747 1.00 32.78 175 ILE A C 1
ATOM 1395 O O . ILE A 1 175 ? -2.317 -5.102 -4.926 1.00 32.78 175 ILE A O 1
ATOM 1399 N N . GLY A 1 176 ? -0.146 -4.795 -5.394 1.00 31.47 176 GLY A N 1
ATOM 1400 C CA . GLY A 1 176 ? 0.265 -4.407 -4.048 1.00 31.47 176 GLY A CA 1
ATOM 1401 C C . GLY A 1 176 ? 1.763 -4.138 -3.997 1.00 31.47 176 GLY A C 1
ATOM 1402 O O . GLY A 1 176 ? 2.562 -5.046 -4.200 1.00 31.47 176 GLY A O 1
ATOM 1403 N N . GLY A 1 177 ? 2.155 -2.881 -3.783 1.00 33.00 177 GLY A N 1
ATOM 1404 C CA . GLY A 1 177 ? 3.552 -2.505 -3.568 1.00 33.00 177 GLY A CA 1
ATOM 1405 C C . GLY A 1 177 ? 4.156 -3.220 -2.360 1.00 33.00 177 GLY A C 1
ATOM 1406 O O . GLY A 1 177 ? 3.442 -3.466 -1.399 1.00 33.00 177 GLY A O 1
ATOM 1407 N N . GLY A 1 178 ? 5.460 -3.520 -2.435 1.00 30.84 178 GLY A N 1
ATOM 1408 C CA . GLY A 1 178 ? 6.243 -4.155 -1.369 1.00 30.84 178 GLY A CA 1
ATOM 1409 C C . GLY A 1 178 ? 5.668 -5.502 -0.951 1.00 30.84 178 GLY A C 1
ATOM 1410 O O . GLY A 1 178 ? 4.733 -5.522 -0.161 1.00 30.84 178 GLY A O 1
ATOM 1411 N N . GLY A 1 179 ? 6.225 -6.604 -1.465 1.00 27.64 179 GLY A N 1
ATOM 1412 C CA . GLY A 1 179 ? 5.747 -7.964 -1.228 1.00 27.64 179 GLY A CA 1
ATOM 1413 C C . GLY A 1 179 ? 5.022 -8.138 0.092 1.00 27.64 179 GLY A C 1
ATOM 1414 O O . GLY A 1 179 ? 5.605 -7.999 1.175 1.00 27.64 179 GLY A O 1
ATOM 1415 N N . ILE A 1 180 ? 3.729 -8.439 -0.013 1.00 31.23 180 ILE A N 1
ATOM 1416 C CA . ILE A 1 180 ? 2.957 -8.955 1.101 1.00 31.23 180 ILE A CA 1
ATOM 1417 C C . ILE A 1 180 ? 3.711 -10.200 1.565 1.00 31.23 180 ILE A C 1
ATOM 1419 O O . ILE A 1 180 ? 3.645 -11.262 0.947 1.00 31.23 180 ILE A O 1
ATOM 1423 N N . ARG A 1 181 ? 4.412 -10.100 2.697 1.00 31.30 181 ARG A N 1
ATOM 1424 C CA . ARG A 1 181 ? 4.560 -11.273 3.550 1.00 31.30 181 ARG A CA 1
ATOM 1425 C C . ARG A 1 181 ? 3.132 -11.669 3.874 1.00 31.30 181 ARG A C 1
ATOM 1427 O O . ARG A 1 181 ? 2.459 -10.923 4.582 1.00 31.30 181 ARG A O 1
ATOM 1434 N N . VAL A 1 182 ? 2.656 -12.766 3.279 1.00 31.06 182 VAL A N 1
ATOM 1435 C CA . VAL A 1 182 ? 1.310 -13.286 3.527 1.00 31.06 182 VAL A CA 1
ATOM 1436 C C . VAL A 1 182 ? 1.242 -13.612 5.005 1.00 31.06 182 VAL A C 1
ATOM 1438 O O . VAL A 1 182 ? 1.668 -14.669 5.468 1.00 31.06 182 VAL A O 1
ATOM 1441 N N . LEU A 1 183 ? 0.753 -12.641 5.763 1.00 37.94 183 LEU A N 1
ATOM 1442 C CA . LEU A 1 183 ? 0.379 -12.820 7.138 1.00 37.94 183 LEU A CA 1
ATOM 1443 C C . LEU A 1 183 ? -0.965 -13.519 7.045 1.00 37.94 183 LEU A C 1
ATOM 1445 O O . LEU A 1 183 ? -1.996 -12.892 6.802 1.00 37.94 183 LEU A O 1
ATOM 1449 N N . TRP A 1 184 ? -0.916 -14.848 7.107 1.00 33.56 184 TRP A N 1
ATOM 1450 C CA . TRP A 1 184 ? -2.105 -15.677 7.161 1.00 33.56 184 TRP A CA 1
ATOM 1451 C C . TRP A 1 184 ? -2.881 -15.284 8.416 1.00 33.56 184 TRP A C 1
ATOM 1453 O O . TRP A 1 184 ? -2.604 -15.753 9.515 1.00 33.56 184 TRP A O 1
ATOM 1463 N N . ALA A 1 185 ? -3.847 -14.390 8.227 1.00 44.09 185 ALA A N 1
ATOM 1464 C CA . ALA A 1 185 ? -4.841 -13.997 9.207 1.00 44.09 185 ALA A CA 1
ATOM 1465 C C . ALA A 1 185 ? -6.220 -14.461 8.715 1.00 44.09 185 ALA A C 1
ATOM 1467 O O . ALA A 1 185 ? -7.075 -13.619 8.445 1.00 44.09 185 ALA A O 1
ATOM 1468 N N . PRO A 1 186 ? -6.454 -15.777 8.522 1.00 43.88 186 PRO A N 1
ATOM 1469 C CA . PRO A 1 186 ? -7.718 -16.297 7.989 1.00 43.88 186 PRO A CA 1
ATOM 1470 C C . PRO A 1 186 ? -8.929 -15.856 8.822 1.00 43.88 186 PRO A C 1
ATOM 1472 O O . PRO A 1 186 ? -10.008 -15.644 8.277 1.00 43.88 186 PRO A O 1
ATOM 1475 N N . TRP A 1 187 ? -8.729 -15.592 10.116 1.00 47.00 187 TRP A N 1
ATOM 1476 C CA . TRP A 1 187 ? -9.737 -14.989 10.986 1.00 47.00 187 TRP A CA 1
ATOM 1477 C C . TRP A 1 187 ? -10.181 -13.579 10.566 1.00 47.00 187 TRP A C 1
ATOM 1479 O O . TRP A 1 187 ? -11.255 -13.141 10.949 1.00 47.00 187 TRP A O 1
ATOM 1489 N N . ARG A 1 188 ? -9.386 -12.842 9.781 1.00 43.72 188 ARG A N 1
ATOM 1490 C CA . ARG A 1 188 ? -9.703 -11.484 9.311 1.00 43.72 188 ARG A CA 1
ATOM 1491 C C . ARG A 1 188 ? -10.775 -11.479 8.213 1.00 43.72 188 ARG A C 1
ATOM 1493 O O . ARG A 1 188 ? -11.458 -10.469 8.050 1.00 43.72 188 ARG A O 1
ATOM 1500 N N . MET A 1 189 ? -10.953 -12.586 7.485 1.00 37.47 189 MET A N 1
ATOM 1501 C CA . MET A 1 189 ? -11.931 -12.683 6.390 1.00 37.47 189 MET A CA 1
ATOM 1502 C C . MET A 1 189 ? -13.371 -12.449 6.863 1.00 37.47 189 MET A C 1
ATOM 1504 O O . MET A 1 189 ? -14.132 -11.777 6.172 1.00 37.47 189 MET A O 1
ATOM 1508 N N . SER A 1 190 ? -13.731 -12.920 8.061 1.00 48.38 190 SER A N 1
ATOM 1509 C CA . SER A 1 190 ? -15.072 -12.719 8.632 1.00 48.38 190 SER A CA 1
ATOM 1510 C C . SER A 1 190 ? -15.405 -11.242 8.889 1.00 48.38 190 SER A C 1
ATOM 1512 O O . SER A 1 190 ? -16.570 -10.858 8.814 1.00 48.38 190 SER A O 1
ATOM 1514 N N . TYR A 1 191 ? -14.393 -10.402 9.132 1.00 48.59 191 TYR A N 1
ATOM 1515 C CA . TYR A 1 191 ? -14.550 -8.967 9.390 1.00 48.59 191 TYR A CA 1
ATOM 1516 C C . TYR A 1 191 ? -14.517 -8.126 8.106 1.00 48.59 191 TYR A C 1
ATOM 1518 O O . TYR A 1 191 ? -15.277 -7.170 7.976 1.00 48.59 191 TYR A O 1
ATOM 1526 N N . VAL A 1 192 ? -13.665 -8.486 7.136 1.00 43.84 192 VAL A N 1
ATOM 1527 C CA . VAL A 1 192 ? -13.526 -7.755 5.858 1.00 43.84 192 VAL A CA 1
ATOM 1528 C C . VAL A 1 192 ? -14.789 -7.865 5.004 1.00 43.84 192 VAL A C 1
ATOM 1530 O O . VAL A 1 192 ? -15.209 -6.874 4.413 1.00 43.84 192 VAL A O 1
ATOM 1533 N N . VAL A 1 193 ? -15.431 -9.036 4.984 1.00 40.84 193 VAL A N 1
ATOM 1534 C CA . VAL A 1 193 ? -16.680 -9.247 4.234 1.00 40.84 193 VAL A CA 1
ATOM 1535 C C . VAL A 1 193 ? -17.830 -8.417 4.821 1.00 40.84 193 VAL A C 1
ATOM 1537 O O . VAL A 1 193 ? -18.609 -7.840 4.071 1.00 40.84 193 VAL A O 1
ATOM 1540 N N . ARG A 1 194 ? -17.897 -8.264 6.152 1.00 49.12 194 ARG A N 1
ATOM 1541 C CA . ARG A 1 194 ? -18.960 -7.493 6.823 1.00 49.12 194 ARG A CA 1
ATOM 1542 C C . ARG A 1 194 ? -18.832 -5.977 6.651 1.00 49.12 194 ARG A C 1
ATOM 1544 O O . ARG A 1 194 ? -19.842 -5.288 6.714 1.00 49.12 194 ARG A O 1
ATOM 1551 N N . ALA A 1 195 ? -17.628 -5.441 6.436 1.00 45.75 195 ALA A N 1
ATOM 1552 C CA . ALA A 1 195 ? -17.392 -3.993 6.389 1.00 45.75 195 ALA A CA 1
ATOM 1553 C C . ALA A 1 195 ? -18.008 -3.294 5.157 1.00 45.75 195 ALA A C 1
ATOM 1555 O O . ALA A 1 195 ? -18.313 -2.104 5.218 1.00 45.75 195 ALA A O 1
ATOM 1556 N N . HIS A 1 196 ? -18.220 -4.016 4.050 1.00 40.88 196 HIS A N 1
ATOM 1557 C CA . HIS A 1 196 ? -18.686 -3.441 2.781 1.00 40.88 196 HIS A CA 1
ATOM 1558 C C . HIS A 1 196 ? -20.218 -3.317 2.639 1.00 40.88 196 HIS A C 1
ATOM 1560 O O . HIS A 1 196 ? -20.685 -2.711 1.676 1.00 40.88 196 HIS A O 1
ATOM 1566 N N . GLU A 1 197 ? -21.010 -3.820 3.590 1.00 46.78 197 GLU A N 1
ATOM 1567 C CA . GLU A 1 197 ? -22.483 -3.893 3.475 1.00 46.78 197 GLU A CA 1
ATOM 1568 C C . GLU A 1 197 ? -23.237 -2.916 4.405 1.00 46.78 197 GLU A C 1
ATOM 1570 O O . GLU A 1 197 ? -24.462 -2.946 4.546 1.00 46.78 197 GLU A O 1
ATOM 1575 N N . VAL A 1 198 ? -22.522 -2.007 5.067 1.00 52.25 198 VAL A N 1
ATOM 1576 C CA . VAL A 1 198 ? -23.016 -1.322 6.267 1.00 52.25 198 VAL A CA 1
ATOM 1577 C C . VAL A 1 198 ? -23.691 0.019 5.909 1.00 52.25 198 VAL A C 1
ATOM 1579 O O . VAL A 1 198 ? -23.098 1.076 6.067 1.00 52.25 198 VAL A O 1
ATOM 1582 N N . LYS A 1 199 ? -24.982 0.021 5.524 1.00 60.56 199 LYS A N 1
ATOM 1583 C CA . LYS A 1 199 ? -25.807 1.257 5.376 1.00 60.56 199 LYS A CA 1
ATOM 1584 C C . LYS A 1 199 ? -26.323 1.826 6.715 1.00 60.56 199 LYS A C 1
ATOM 1586 O O . LYS A 1 199 ? -27.140 1.175 7.359 1.00 60.56 199 LYS A O 1
ATOM 1591 N N . GLY A 1 200 ? -25.883 3.025 7.120 1.00 78.81 200 GLY A N 1
ATOM 1592 C CA . GLY A 1 200 ? -26.293 3.716 8.366 1.00 78.81 200 GLY A CA 1
ATOM 1593 C C . GLY A 1 200 ? -25.214 3.734 9.466 1.00 78.81 200 GLY A C 1
ATOM 1594 O O . GLY A 1 200 ? -24.145 3.157 9.280 1.00 78.81 200 GLY A O 1
ATOM 1595 N N . CYS A 1 201 ? -25.478 4.352 10.624 1.00 86.50 201 CYS A N 1
ATOM 1596 C CA . CYS A 1 201 ? -24.489 4.466 11.711 1.00 86.50 201 CYS A CA 1
ATOM 1597 C C . CYS A 1 201 ? -24.101 3.101 12.306 1.00 86.50 201 CYS A C 1
ATOM 1599 O O . CYS A 1 201 ? -24.965 2.299 12.672 1.00 86.50 201 CYS A O 1
ATOM 1601 N N . LEU A 1 202 ? -22.791 2.855 12.418 1.00 86.31 202 LEU A N 1
ATOM 1602 C CA . LEU A 1 202 ? -22.230 1.644 13.019 1.00 86.31 202 LEU A CA 1
ATOM 1603 C C . LEU A 1 202 ? -22.613 1.532 14.503 1.00 86.31 202 LEU A C 1
ATOM 1605 O O . LEU A 1 202 ? -23.159 0.518 14.922 1.00 86.31 202 LEU A O 1
ATOM 1609 N N . PHE A 1 203 ? -22.392 2.594 15.278 1.00 89.94 203 PHE A N 1
ATOM 1610 C CA . PHE A 1 203 ? -22.642 2.622 16.721 1.00 89.94 203 PHE A CA 1
ATOM 1611 C C . PHE A 1 203 ? -24.128 2.603 17.097 1.00 89.94 203 PHE A C 1
ATOM 1613 O O . PHE A 1 203 ? -24.456 2.240 18.220 1.00 89.94 203 PHE A O 1
ATOM 1620 N N . CYS A 1 204 ? -25.047 2.950 16.194 1.00 90.44 204 CYS A N 1
ATOM 1621 C CA . CYS A 1 204 ? -26.473 2.702 16.429 1.00 90.44 204 CYS A CA 1
ATOM 1622 C C . CYS A 1 204 ? -26.801 1.214 16.294 1.00 90.44 204 CYS A C 1
ATOM 1624 O O . CYS A 1 204 ? -27.482 0.650 17.140 1.00 90.44 204 CYS A O 1
ATOM 1626 N N . ARG A 1 205 ? -26.264 0.553 15.264 1.00 87.31 205 ARG A N 1
ATOM 1627 C CA . ARG A 1 205 ? -26.542 -0.867 15.015 1.00 87.31 205 ARG A CA 1
ATOM 1628 C C . ARG A 1 205 ? -25.932 -1.799 16.048 1.00 87.31 205 ARG A C 1
ATOM 1630 O O . ARG A 1 205 ? -26.554 -2.793 16.390 1.00 87.31 205 ARG A O 1
ATOM 1637 N N . LEU A 1 206 ? -24.759 -1.460 16.583 1.00 87.88 206 LEU A N 1
ATOM 1638 C CA . LEU A 1 206 ? -24.110 -2.252 17.635 1.00 87.88 206 LEU A CA 1
ATOM 1639 C C . LEU A 1 206 ? -24.932 -2.322 18.937 1.00 87.88 206 LEU A C 1
ATOM 1641 O O . LEU A 1 206 ? -24.649 -3.157 19.796 1.00 87.88 206 LEU A O 1
ATOM 1645 N N . GLN A 1 207 ? -25.947 -1.466 19.089 1.00 87.06 207 GLN A N 1
ATOM 1646 C CA . GLN A 1 207 ? -26.841 -1.473 20.245 1.00 87.06 207 GLN A CA 1
ATOM 1647 C C . GLN A 1 207 ? -27.823 -2.645 20.198 1.00 87.06 207 GLN A C 1
ATOM 1649 O O . GLN A 1 207 ? -28.207 -3.133 21.261 1.00 87.06 207 GLN A O 1
ATOM 1654 N N . GLU A 1 208 ? -28.183 -3.101 18.997 1.00 85.69 208 GLU A N 1
ATOM 1655 C CA . GLU A 1 208 ? -29.142 -4.175 18.739 1.00 85.69 208 GLU A CA 1
ATOM 1656 C C . GLU A 1 208 ? -28.431 -5.525 18.558 1.00 85.69 208 GLU A C 1
ATOM 1658 O O . GLU A 1 208 ? -27.344 -5.592 17.991 1.00 85.69 208 GLU A O 1
ATOM 1663 N N . GLY A 1 209 ? -29.055 -6.625 18.983 1.00 85.44 209 GLY A N 1
ATOM 1664 C CA . GLY A 1 209 ? -28.489 -7.973 18.847 1.00 85.44 209 GLY A CA 1
ATOM 1665 C C . GLY A 1 209 ? -27.615 -8.401 20.029 1.00 85.44 209 GLY A C 1
ATOM 1666 O O . GLY A 1 209 ? -27.729 -7.865 21.132 1.00 85.44 209 GLY A O 1
ATOM 1667 N N . SER A 1 210 ? -26.782 -9.424 19.819 1.00 91.44 210 SER A N 1
ATOM 1668 C CA . SER A 1 210 ? -25.960 -10.012 20.882 1.00 91.44 210 SER A CA 1
ATOM 1669 C C . SER A 1 210 ? -24.688 -9.202 21.143 1.00 91.44 210 SER A C 1
ATOM 1671 O O . SER A 1 210 ? -23.938 -8.876 20.220 1.00 91.44 210 SER A O 1
ATOM 1673 N N . ASP A 1 211 ? -24.389 -8.958 22.422 1.00 91.69 211 ASP A N 1
ATOM 1674 C CA . ASP A 1 211 ? -23.143 -8.323 22.866 1.00 91.69 211 ASP A CA 1
ATOM 1675 C C . ASP A 1 211 ? -21.895 -9.045 22.333 1.00 91.69 211 ASP A C 1
ATOM 1677 O O . ASP A 1 211 ? -20.922 -8.399 21.949 1.00 91.69 211 ASP A O 1
ATOM 1681 N N . GLU A 1 212 ? -21.915 -10.379 22.267 1.00 89.50 212 GLU A N 1
ATOM 1682 C CA . GLU A 1 212 ? -20.772 -11.166 21.790 1.00 89.50 212 GLU A CA 1
ATOM 1683 C C . GLU A 1 212 ? -20.552 -11.028 20.282 1.00 89.50 212 GLU A C 1
ATOM 1685 O O . GLU A 1 212 ? -19.408 -11.001 19.816 1.00 89.50 212 GLU A O 1
ATOM 1690 N N . GLU A 1 213 ? -21.630 -10.904 19.511 1.00 86.50 213 GLU A N 1
ATOM 1691 C CA . GLU A 1 213 ? -21.554 -10.700 18.063 1.00 86.50 213 GLU A CA 1
ATOM 1692 C C . GLU A 1 213 ? -21.044 -9.295 17.736 1.00 86.50 213 GLU A C 1
ATOM 1694 O O . GLU A 1 213 ? -20.187 -9.134 16.864 1.00 86.50 213 GLU A O 1
ATOM 1699 N N . ASN A 1 214 ? -21.515 -8.300 18.490 1.00 89.69 214 ASN A N 1
ATOM 1700 C CA . ASN A 1 214 ? -21.155 -6.892 18.329 1.00 89.69 214 ASN A CA 1
ATOM 1701 C C . ASN A 1 214 ? -19.880 -6.490 19.078 1.00 89.69 214 ASN A C 1
ATOM 1703 O O . ASN A 1 214 ? -19.434 -5.349 18.975 1.00 89.69 214 ASN A O 1
ATOM 1707 N N . LYS A 1 215 ? -19.292 -7.417 19.839 1.00 93.69 215 LYS A N 1
ATOM 1708 C CA . LYS A 1 215 ? -18.133 -7.184 20.710 1.00 93.69 215 LYS A CA 1
ATOM 1709 C C . LYS A 1 215 ? -18.350 -6.058 21.730 1.00 93.69 215 LYS A C 1
ATOM 1711 O O . LYS A 1 215 ? -17.406 -5.350 22.090 1.00 93.69 215 LYS A O 1
ATOM 1716 N N . VAL A 1 216 ? -19.581 -5.915 22.223 1.00 96.12 216 VAL A N 1
ATOM 1717 C CA . VAL A 1 216 ? -19.947 -4.999 23.312 1.00 96.12 216 VAL A CA 1
ATOM 1718 C C . VAL A 1 216 ? -19.522 -5.620 24.641 1.00 96.12 216 VAL A C 1
ATOM 1720 O O . VAL A 1 216 ? -20.086 -6.606 25.121 1.00 96.12 216 VAL A O 1
ATOM 1723 N N . VAL A 1 217 ? -18.477 -5.059 25.242 1.00 96.12 217 VAL A N 1
ATOM 1724 C CA . VAL A 1 217 ? -17.884 -5.598 26.471 1.00 96.12 217 VAL A CA 1
ATOM 1725 C C . VAL A 1 217 ? -18.621 -5.116 27.716 1.00 96.12 217 VAL A C 1
ATOM 1727 O O . VAL A 1 217 ? -18.723 -5.866 28.678 1.00 96.12 217 VAL A O 1
ATOM 1730 N N . TYR A 1 218 ? -19.220 -3.926 27.693 1.00 97.19 218 TYR A N 1
ATOM 1731 C CA . TYR A 1 218 ? -19.930 -3.376 28.849 1.00 97.19 218 TYR A CA 1
ATOM 1732 C C . TYR A 1 218 ? -21.034 -2.405 28.426 1.00 97.19 218 TYR A C 1
ATOM 1734 O O . TYR A 1 218 ? -20.916 -1.756 27.390 1.00 97.19 218 TYR A O 1
ATOM 1742 N N . ARG A 1 219 ? -22.088 -2.289 29.236 1.00 96.50 219 ARG A N 1
ATOM 1743 C CA . ARG A 1 219 ? -23.214 -1.367 29.046 1.00 96.50 219 ARG A CA 1
ATOM 1744 C C . ARG A 1 219 ? -23.440 -0.594 30.344 1.00 96.50 219 ARG A C 1
ATOM 1746 O O . ARG A 1 219 ? -23.601 -1.221 31.388 1.00 96.50 219 ARG A O 1
ATOM 1753 N N . SER A 1 220 ? -23.413 0.732 30.268 1.00 95.81 220 SER A N 1
ATOM 1754 C CA . SER A 1 220 ? -23.800 1.642 31.352 1.00 95.81 220 SER A CA 1
ATOM 1755 C C . SER A 1 220 ? -25.217 2.177 31.113 1.00 95.81 220 SER A C 1
ATOM 1757 O O . SER A 1 220 ? -25.918 1.703 30.210 1.00 95.81 220 SER A O 1
ATOM 1759 N N . ASP A 1 221 ? -25.631 3.160 31.917 1.00 95.50 221 ASP A N 1
ATOM 1760 C CA . ASP A 1 221 ? -26.962 3.768 31.853 1.00 95.50 221 ASP A CA 1
ATOM 1761 C C . ASP A 1 221 ? -27.197 4.516 30.529 1.00 95.50 221 ASP A C 1
ATOM 1763 O O . ASP A 1 221 ? -28.245 4.370 29.904 1.00 95.5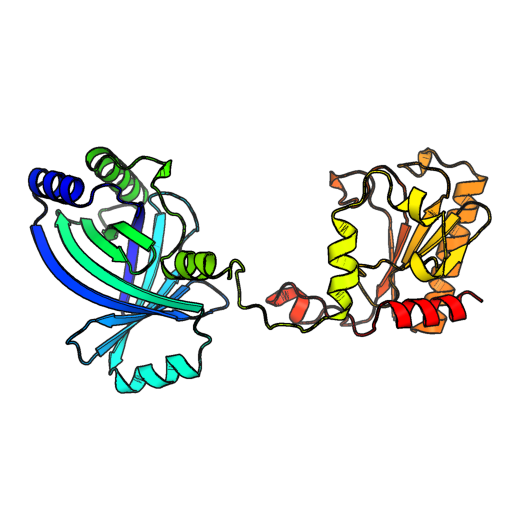0 221 ASP A O 1
ATOM 1767 N N . THR A 1 222 ? -26.210 5.290 30.068 1.00 96.75 222 THR A N 1
ATOM 1768 C CA . THR A 1 222 ? -26.314 6.139 28.863 1.00 96.75 222 THR A CA 1
ATOM 1769 C C . THR A 1 222 ? -25.275 5.822 27.786 1.00 96.75 222 THR A C 1
ATOM 1771 O O . THR A 1 222 ? -25.374 6.315 26.658 1.00 96.75 222 THR A O 1
ATOM 1774 N N . CYS A 1 223 ? -24.289 4.986 28.108 1.00 96.94 223 CYS A N 1
ATOM 1775 C CA . CYS A 1 223 ? -23.176 4.637 27.240 1.00 96.94 223 CYS A CA 1
ATOM 1776 C C . CYS A 1 223 ? -22.951 3.122 27.194 1.00 96.94 223 CYS A C 1
ATOM 1778 O O . CYS A 1 223 ? -23.522 2.330 27.941 1.00 96.94 223 CYS A O 1
ATOM 1780 N N . TYR A 1 224 ? -22.067 2.698 26.305 1.00 97.44 224 TYR A N 1
ATOM 1781 C CA . TYR A 1 224 ? -21.572 1.333 26.265 1.00 97.44 224 TYR A CA 1
ATOM 1782 C C . TYR A 1 224 ? -20.118 1.314 25.800 1.00 97.44 224 TYR A C 1
ATOM 1784 O O . TYR A 1 224 ? -19.601 2.281 25.233 1.00 97.44 224 TYR A O 1
ATOM 1792 N N . VAL A 1 225 ? -19.446 0.200 26.065 1.00 97.88 225 VAL A N 1
ATOM 1793 C CA . VAL A 1 225 ? -18.060 -0.044 25.683 1.00 97.88 225 VAL A CA 1
ATOM 1794 C C . VAL A 1 225 ? -18.029 -1.159 24.654 1.00 97.88 225 VAL A C 1
ATOM 1796 O O . VAL A 1 225 ? -18.541 -2.253 24.890 1.00 97.88 225 VAL A O 1
ATOM 1799 N N . VAL A 1 226 ? -17.381 -0.899 23.527 1.00 96.00 226 VAL A N 1
ATOM 1800 C CA . VAL A 1 226 ? -17.215 -1.856 22.434 1.00 96.00 226 VAL A CA 1
ATOM 1801 C C . VAL A 1 226 ? -15.739 -2.050 22.106 1.00 96.00 226 VAL A C 1
ATOM 1803 O O . VAL A 1 226 ? -14.956 -1.099 22.087 1.00 96.00 226 VAL A O 1
ATOM 1806 N N . LEU A 1 227 ? -15.336 -3.294 21.855 1.00 93.69 227 LEU A N 1
ATOM 1807 C CA . LEU A 1 227 ? -13.993 -3.611 21.379 1.00 93.69 227 LEU A CA 1
ATOM 1808 C C . LEU A 1 227 ? -13.828 -3.119 19.938 1.00 93.69 227 LEU A C 1
ATOM 1810 O O . LEU A 1 227 ? -14.643 -3.422 19.067 1.00 93.69 227 LEU A O 1
ATOM 1814 N N . ASN A 1 228 ? -12.742 -2.401 19.656 1.00 89.88 228 ASN A N 1
ATOM 1815 C CA . ASN A 1 228 ? -12.448 -2.020 18.283 1.00 89.88 228 ASN A CA 1
ATOM 1816 C C . ASN A 1 228 ? -11.929 -3.240 17.505 1.00 89.88 228 ASN A C 1
ATOM 1818 O O . ASN A 1 228 ? -10.865 -3.774 17.815 1.00 89.88 228 ASN A O 1
ATOM 1822 N N . ILE A 1 229 ? -12.664 -3.654 16.469 1.00 85.31 229 ILE A N 1
ATOM 1823 C CA . ILE A 1 229 ? -12.296 -4.780 15.592 1.00 85.31 229 ILE A CA 1
ATOM 1824 C C . ILE A 1 229 ? -11.075 -4.483 14.700 1.00 85.31 229 ILE A C 1
ATOM 1826 O O . ILE A 1 229 ? -10.459 -5.404 14.162 1.00 85.31 229 ILE A O 1
ATOM 1830 N N . TYR A 1 230 ? -10.674 -3.211 14.598 1.00 82.44 230 TYR A N 1
ATOM 1831 C CA . TYR A 1 230 ? -9.413 -2.756 14.011 1.00 82.44 230 TYR A CA 1
ATOM 1832 C C . TYR A 1 230 ? -8.562 -2.046 15.081 1.00 82.44 230 TYR A C 1
ATOM 1834 O O . TYR A 1 230 ? -8.382 -0.826 15.043 1.00 82.44 230 TYR A O 1
ATOM 1842 N N . PRO A 1 231 ? -8.057 -2.782 16.088 1.00 84.56 231 PRO A N 1
ATOM 1843 C CA . PRO A 1 231 ? -7.438 -2.178 17.256 1.00 84.56 231 PRO A CA 1
ATOM 1844 C C . PRO A 1 231 ? -6.051 -1.595 16.939 1.00 84.56 231 PRO A C 1
ATOM 1846 O O . PRO A 1 231 ? -5.272 -2.193 16.199 1.00 84.56 231 PRO A O 1
ATOM 1849 N N . TYR A 1 232 ? -5.698 -0.463 17.563 1.00 80.81 232 TYR A N 1
ATOM 1850 C CA . TYR A 1 232 ? -4.335 0.078 17.494 1.00 80.81 232 TYR A CA 1
ATOM 1851 C C . TYR A 1 232 ? -3.353 -0.759 18.324 1.00 80.81 232 TYR A C 1
ATOM 1853 O O . TYR A 1 232 ? -2.193 -0.903 17.948 1.00 80.81 232 TYR A O 1
ATOM 1861 N N . ASN A 1 233 ? -3.826 -1.315 19.441 1.00 86.88 233 ASN A N 1
ATOM 1862 C CA . ASN A 1 233 ? -3.105 -2.212 20.342 1.00 86.88 233 ASN A CA 1
ATOM 1863 C C . ASN A 1 233 ? -4.095 -3.204 20.976 1.00 86.88 233 ASN A C 1
ATOM 1865 O O . ASN A 1 233 ? -5.298 -2.934 21.026 1.00 86.88 233 ASN A O 1
ATOM 1869 N N . THR A 1 234 ? -3.584 -4.322 21.499 1.00 90.38 234 THR A N 1
ATOM 1870 C CA . THR A 1 234 ? -4.367 -5.298 22.275 1.00 90.38 234 THR A CA 1
ATOM 1871 C C . THR A 1 234 ? -5.146 -4.604 23.390 1.00 90.38 234 THR A C 1
ATOM 1873 O O . THR A 1 234 ? -4.552 -3.868 24.172 1.00 90.38 234 THR A O 1
ATOM 1876 N N . GLY A 1 235 ? -6.460 -4.825 23.461 1.00 91.75 235 GLY A N 1
ATOM 1877 C CA . GLY A 1 235 ? -7.335 -4.199 24.459 1.00 91.75 235 GLY A CA 1
ATOM 1878 C C . GLY A 1 235 ? -7.874 -2.808 24.091 1.00 91.75 235 GLY A C 1
ATOM 1879 O O . GLY A 1 235 ? -8.428 -2.135 24.953 1.00 91.75 235 GLY A O 1
ATOM 1880 N N . HIS A 1 236 ? -7.725 -2.354 22.840 1.00 95.44 236 HIS A N 1
ATOM 1881 C CA . HIS A 1 236 ? -8.317 -1.094 22.370 1.00 95.44 236 HIS A CA 1
ATOM 1882 C C . HIS A 1 236 ? -9.851 -1.158 22.347 1.00 95.44 236 HIS A C 1
ATOM 1884 O O . HIS A 1 236 ? -10.440 -1.821 21.492 1.00 95.44 236 HIS A O 1
ATOM 1890 N N . VAL A 1 237 ? -10.492 -0.389 23.225 1.00 97.00 237 VAL A N 1
ATOM 1891 C CA . VAL A 1 237 ? -11.952 -0.234 23.273 1.00 97.00 237 VAL A CA 1
ATOM 1892 C C . VAL A 1 237 ? -12.386 1.191 22.937 1.00 97.00 237 VAL A C 1
ATOM 1894 O O . VAL A 1 237 ? -11.589 2.131 22.983 1.00 97.00 237 VAL A O 1
ATOM 1897 N N . MET A 1 238 ? -13.663 1.342 22.610 1.00 97.00 238 MET A N 1
ATOM 1898 C CA . MET A 1 238 ? -14.331 2.617 22.381 1.00 97.00 238 MET A CA 1
ATOM 1899 C C . MET A 1 238 ? -15.524 2.734 23.328 1.00 97.00 238 MET A C 1
ATOM 1901 O O . MET A 1 238 ? -16.292 1.781 23.459 1.00 97.00 238 MET A O 1
ATOM 1905 N N . VAL A 1 239 ? -15.674 3.887 23.975 1.00 97.94 239 VAL A N 1
ATOM 1906 C CA . VAL A 1 239 ? -16.851 4.226 24.786 1.00 97.94 239 VAL A CA 1
ATOM 1907 C C . VAL A 1 239 ? -17.732 5.171 23.982 1.00 97.94 239 VAL A C 1
ATOM 1909 O O . VAL A 1 239 ? -17.255 6.225 23.566 1.00 97.94 239 VAL A O 1
ATOM 1912 N N . ALA A 1 240 ? -18.988 4.802 23.750 1.00 97.00 240 ALA A N 1
ATOM 1913 C CA . ALA A 1 240 ? -19.924 5.586 22.946 1.00 97.00 240 ALA A CA 1
ATOM 1914 C C . ALA A 1 240 ? -21.268 5.756 23.677 1.00 97.00 240 ALA A C 1
ATOM 1916 O O . ALA A 1 240 ? -21.705 4.815 24.348 1.00 97.00 240 ALA A O 1
ATOM 1917 N N . PRO A 1 241 ? -21.940 6.915 23.548 1.00 97.38 241 PRO A N 1
ATOM 1918 C CA . PRO A 1 241 ? -23.304 7.084 24.030 1.00 97.38 241 PRO A CA 1
ATOM 1919 C C . PRO A 1 241 ? -24.275 6.248 23.188 1.00 97.38 241 PRO A C 1
ATOM 1921 O O . PRO A 1 241 ? -24.027 5.992 22.004 1.00 97.38 241 PRO A O 1
ATOM 1924 N N . TYR A 1 242 ? -25.408 5.847 23.769 1.00 96.69 242 TYR A N 1
ATOM 1925 C CA . TYR A 1 242 ? -26.492 5.240 22.987 1.00 96.69 242 TYR A CA 1
ATOM 1926 C C . TYR A 1 242 ? -27.092 6.247 22.004 1.00 96.69 242 TYR A C 1
ATOM 1928 O O . TYR A 1 242 ? -27.372 5.920 20.847 1.00 96.69 242 TYR A O 1
ATOM 1936 N N . ARG A 1 243 ? -27.263 7.498 22.442 1.00 96.12 243 ARG A N 1
ATOM 1937 C CA . ARG A 1 243 ? -27.809 8.553 21.596 1.00 96.12 243 ARG A CA 1
ATOM 1938 C C . ARG A 1 243 ? -26.837 8.896 20.468 1.00 96.12 243 ARG A C 1
ATOM 1940 O O . ARG A 1 243 ? -25.637 9.039 20.682 1.00 96.12 243 ARG A O 1
ATOM 1947 N N . HIS A 1 244 ? -27.378 9.041 19.262 1.00 95.38 244 HIS A N 1
ATOM 1948 C CA . HIS A 1 244 ? -26.613 9.442 18.087 1.00 95.38 244 HIS A CA 1
ATOM 1949 C C . HIS A 1 244 ? -26.310 10.941 18.164 1.00 95.38 244 HIS A C 1
ATOM 1951 O O . HIS A 1 244 ? -27.157 11.769 17.833 1.00 95.38 244 HIS A O 1
ATOM 1957 N N . VAL A 1 245 ? -25.109 11.275 18.625 1.00 94.44 245 VAL A N 1
ATOM 1958 C CA . VAL A 1 245 ? -24.565 12.638 18.659 1.00 94.44 245 VAL A CA 1
ATOM 1959 C C . VAL A 1 245 ? -23.140 12.634 18.156 1.00 94.44 245 VAL A C 1
ATOM 1961 O O . VAL A 1 245 ? -22.414 11.683 18.430 1.00 94.44 245 VAL A O 1
ATOM 1964 N N . ALA A 1 246 ? -22.719 13.692 17.470 1.00 91.62 246 ALA A N 1
ATOM 1965 C CA . ALA A 1 246 ? -21.384 13.767 16.885 1.00 91.62 246 ALA A CA 1
ATOM 1966 C C . ALA A 1 246 ? -20.382 14.447 17.829 1.00 91.62 246 ALA A C 1
ATOM 1968 O O . ALA A 1 246 ? -19.188 14.140 17.800 1.00 91.62 246 ALA A O 1
ATOM 1969 N N . CYS A 1 247 ? -20.853 15.367 18.677 1.00 91.06 247 CYS A N 1
ATOM 1970 C CA . CYS A 1 247 ? -19.996 16.234 19.477 1.00 91.06 247 CYS A CA 1
ATOM 1971 C C . CYS A 1 247 ? -20.299 16.136 20.985 1.00 91.06 247 CYS A C 1
ATOM 1973 O O . CYS A 1 247 ? -21.466 16.121 21.378 1.00 91.06 247 CYS A O 1
ATOM 1975 N N . PRO A 1 248 ? -19.280 16.170 21.870 1.00 92.56 248 PRO A N 1
ATOM 1976 C CA . PRO A 1 248 ? -19.492 16.202 23.319 1.00 92.56 248 PRO A CA 1
ATOM 1977 C C . PRO A 1 248 ? -20.335 17.385 23.804 1.00 92.56 248 PRO A C 1
ATOM 1979 O O . PRO A 1 248 ? -20.987 17.278 24.834 1.00 92.56 248 PRO A O 1
ATOM 1982 N N . SER A 1 249 ? -20.341 18.504 23.070 1.00 93.25 249 SER A N 1
ATOM 1983 C CA . SER A 1 249 ? -21.163 19.677 23.398 1.00 93.25 249 SER A CA 1
ATOM 1984 C C . SER A 1 249 ? -22.666 19.432 23.262 1.00 93.25 249 SER A C 1
ATOM 1986 O O . SER A 1 249 ? -23.456 20.263 23.691 1.00 93.25 249 SER A O 1
ATOM 1988 N N . GLU A 1 250 ? -23.060 18.341 22.608 1.00 95.19 250 GLU A N 1
ATOM 1989 C CA . GLU A 1 250 ? -24.458 17.966 22.406 1.00 95.19 250 GLU A CA 1
ATOM 1990 C C . GLU A 1 250 ? -24.961 17.013 23.492 1.00 95.19 250 GLU A C 1
ATOM 1992 O O . GLU A 1 250 ? -26.159 16.737 23.519 1.00 95.19 250 GLU A O 1
ATOM 1997 N N . LEU A 1 251 ? -24.073 16.491 24.351 1.00 96.25 251 LEU A N 1
ATOM 1998 C CA . LEU A 1 251 ? -24.412 15.580 25.446 1.00 96.25 251 LEU A CA 1
ATOM 1999 C C . LEU A 1 251 ? -25.145 16.309 26.574 1.00 96.25 251 LEU A C 1
ATOM 2001 O O . LEU A 1 251 ? -24.875 17.477 26.854 1.00 96.25 251 LEU A O 1
ATOM 2005 N N . THR A 1 252 ? -26.042 15.601 27.257 1.00 97.75 252 THR A N 1
ATOM 2006 C CA . THR A 1 252 ? -26.579 16.063 28.543 1.00 97.75 252 THR A CA 1
ATOM 2007 C C . THR A 1 252 ? -25.526 15.912 29.645 1.00 97.75 252 THR A C 1
ATOM 2009 O O . THR A 1 252 ? -24.577 15.137 29.512 1.00 97.75 252 THR A O 1
ATOM 2012 N N . ASP A 1 253 ? -25.697 16.613 30.769 1.00 97.44 253 ASP A N 1
ATOM 2013 C CA . ASP A 1 253 ? -24.786 16.482 31.919 1.00 97.44 253 ASP A CA 1
ATOM 2014 C C . ASP A 1 253 ? -24.735 15.042 32.463 1.00 97.44 253 ASP A C 1
ATOM 2016 O O . ASP A 1 253 ? -23.682 14.567 32.893 1.00 97.44 253 ASP A O 1
ATOM 2020 N N . GLU A 1 254 ? -25.864 14.330 32.404 1.00 97.38 254 GLU A N 1
ATOM 2021 C CA . GLU A 1 254 ? -25.972 12.918 32.786 1.00 97.38 254 GLU A CA 1
ATOM 2022 C C . GLU A 1 254 ? -25.154 12.021 31.847 1.00 97.38 254 GLU A C 1
ATOM 2024 O O . GLU A 1 254 ? -24.339 11.225 32.318 1.00 97.38 254 GLU A O 1
ATOM 2029 N N . GLU A 1 255 ? -25.306 12.199 30.528 1.00 97.56 255 GLU A N 1
ATOM 2030 C CA . GLU A 1 255 ? -24.547 11.452 29.519 1.00 97.56 255 GLU A CA 1
ATOM 2031 C C . GLU A 1 255 ? -23.045 11.742 29.622 1.00 97.56 255 GLU A C 1
ATOM 2033 O O . GLU A 1 255 ? -22.223 10.831 29.549 1.00 97.56 255 GLU A O 1
ATOM 2038 N N . LEU A 1 256 ? -22.663 13.006 29.828 1.00 97.31 256 LEU A N 1
ATOM 2039 C CA . LEU A 1 256 ? -21.264 13.407 29.953 1.00 97.31 256 LEU A CA 1
ATOM 2040 C C . LEU A 1 256 ? -20.607 12.777 31.191 1.00 97.31 256 LEU A C 1
ATOM 2042 O O . LEU A 1 256 ? -19.477 12.283 31.114 1.00 97.31 256 LEU A O 1
ATOM 2046 N N . LEU A 1 257 ? -21.303 12.780 32.331 1.00 97.75 257 LEU A N 1
ATOM 2047 C CA . LEU A 1 257 ? -20.806 12.180 33.567 1.00 97.75 257 LEU A CA 1
ATOM 2048 C C . LEU A 1 257 ? -20.651 10.661 33.433 1.00 97.75 257 LEU A C 1
ATOM 2050 O O . LEU A 1 257 ? -19.615 10.112 33.824 1.00 97.75 257 LEU A O 1
ATOM 2054 N N . ASP A 1 258 ? -21.661 9.984 32.892 1.00 98.19 258 ASP A N 1
ATOM 2055 C CA . ASP A 1 258 ? -21.637 8.535 32.701 1.00 98.19 258 ASP A CA 1
ATOM 2056 C C . ASP A 1 258 ? -20.585 8.110 31.662 1.00 98.19 258 ASP A C 1
ATOM 2058 O O . ASP A 1 258 ? -19.833 7.160 31.901 1.00 98.19 258 ASP A O 1
ATOM 2062 N N . LEU A 1 259 ? -20.412 8.874 30.575 1.00 97.94 259 LEU A N 1
ATOM 2063 C CA . LEU A 1 259 ? -19.357 8.656 29.581 1.00 97.94 259 LEU A CA 1
ATOM 2064 C C . LEU A 1 259 ? -17.973 8.619 30.242 1.00 97.94 259 LEU A C 1
ATOM 2066 O O . LEU A 1 259 ? -17.222 7.655 30.076 1.00 97.94 259 LEU A O 1
ATOM 2070 N N . TRP A 1 260 ? -17.625 9.638 31.034 1.00 97.94 260 TRP A N 1
ATOM 2071 C CA . TRP A 1 260 ? -16.303 9.715 31.664 1.00 97.94 260 TRP A CA 1
ATOM 2072 C C . TRP A 1 260 ? -16.116 8.713 32.808 1.00 97.94 260 TRP A C 1
ATOM 2074 O O . TRP A 1 260 ? -15.010 8.188 32.984 1.00 97.94 260 TRP A O 1
ATOM 2084 N N . ARG A 1 261 ? -17.179 8.374 33.549 1.00 98.19 261 ARG A N 1
ATOM 2085 C CA . ARG A 1 261 ? -17.149 7.261 34.516 1.00 98.19 261 ARG A CA 1
ATOM 2086 C C . ARG A 1 261 ? -16.877 5.932 33.821 1.00 98.19 261 ARG A C 1
ATOM 2088 O O . ARG A 1 261 ? -16.031 5.164 34.284 1.00 98.19 261 ARG A O 1
ATOM 2095 N N . THR A 1 262 ? -17.526 5.701 32.686 1.00 98.38 262 THR A N 1
ATOM 2096 C CA . THR A 1 262 ? -17.368 4.493 31.875 1.00 98.38 262 THR A CA 1
ATOM 2097 C C . THR A 1 262 ? -15.973 4.412 31.249 1.00 98.38 262 THR A C 1
ATOM 2099 O O . THR A 1 262 ? -15.349 3.352 31.284 1.00 98.38 262 THR A O 1
ATOM 2102 N N . VAL A 1 263 ? -15.401 5.530 30.786 1.00 98.38 263 VAL A N 1
ATOM 2103 C CA . VAL A 1 263 ? -13.985 5.602 30.368 1.00 98.38 263 VAL A CA 1
ATOM 2104 C C . VAL A 1 263 ? -13.048 5.219 31.521 1.00 98.38 263 VAL A C 1
ATOM 2106 O O . VAL A 1 263 ? -12.132 4.414 31.339 1.00 98.38 263 VAL A O 1
ATOM 2109 N N . GLY A 1 264 ? -13.287 5.740 32.728 1.00 98.00 264 GLY A N 1
ATOM 2110 C CA . GLY A 1 264 ? -12.512 5.382 33.919 1.00 98.00 264 GLY A CA 1
ATOM 2111 C C . GLY A 1 264 ? -12.632 3.900 34.298 1.00 98.00 264 GLY A C 1
ATOM 2112 O O . GLY A 1 264 ? -11.645 3.279 34.702 1.00 98.00 264 GLY A O 1
ATOM 2113 N N . LEU A 1 265 ? -13.819 3.308 34.142 1.00 97.94 265 LEU A N 1
ATOM 2114 C CA . LEU A 1 265 ? -14.038 1.871 34.312 1.00 97.94 265 LEU A CA 1
ATOM 2115 C C . LEU A 1 265 ? -13.251 1.062 33.275 1.00 97.94 265 LEU A C 1
ATOM 2117 O O . LEU A 1 265 ? -12.527 0.146 33.657 1.00 97.94 265 LEU A O 1
ATOM 2121 N N . ALA A 1 266 ? -13.303 1.456 32.002 1.00 98.12 266 ALA A N 1
ATOM 2122 C CA . ALA A 1 266 ? -12.572 0.788 30.931 1.00 98.12 266 ALA A CA 1
ATOM 2123 C C . ALA A 1 266 ? -11.060 0.769 31.175 1.00 98.12 266 ALA A C 1
ATOM 2125 O O . ALA A 1 266 ? -10.420 -0.269 31.020 1.00 98.12 266 ALA A O 1
ATOM 2126 N N . ILE A 1 267 ? -10.482 1.881 31.638 1.00 98.25 267 ILE A N 1
ATOM 2127 C CA . ILE A 1 267 ? -9.060 1.938 32.003 1.00 98.25 267 ILE A CA 1
ATOM 2128 C C . ILE A 1 267 ? -8.735 0.937 33.121 1.00 98.25 267 ILE A C 1
ATOM 2130 O O . ILE A 1 267 ? -7.697 0.279 33.058 1.00 98.25 267 ILE A O 1
ATOM 2134 N N . ARG A 1 268 ? -9.592 0.811 34.144 1.00 97.81 268 ARG A N 1
ATOM 2135 C CA . ARG A 1 268 ? -9.384 -0.143 35.249 1.00 97.81 268 ARG A CA 1
ATOM 2136 C C . ARG A 1 268 ? -9.469 -1.592 34.769 1.00 97.81 268 ARG A C 1
ATOM 2138 O O . ARG A 1 268 ? -8.546 -2.351 35.045 1.00 97.81 268 ARG A O 1
ATOM 2145 N N . ALA A 1 269 ? -10.497 -1.931 33.994 1.00 97.62 269 ALA A N 1
ATOM 2146 C CA . ALA A 1 269 ? -10.668 -3.267 33.426 1.00 97.62 269 ALA A CA 1
ATOM 2147 C C . ALA A 1 269 ? -9.479 -3.663 32.530 1.00 97.62 269 ALA A C 1
ATOM 2149 O O . ALA A 1 269 ? -8.899 -4.735 32.678 1.00 97.62 269 ALA A O 1
ATOM 2150 N N . ILE A 1 270 ? -9.028 -2.761 31.649 1.00 97.38 270 ILE A N 1
ATOM 2151 C CA . ILE A 1 270 ? -7.868 -3.017 30.778 1.00 97.38 270 ILE A CA 1
ATOM 2152 C C . ILE A 1 270 ? -6.573 -3.157 31.594 1.00 97.38 270 ILE A C 1
ATOM 2154 O O . ILE A 1 270 ? -5.704 -3.956 31.236 1.00 97.38 270 ILE A O 1
ATOM 2158 N N . LYS A 1 271 ? -6.421 -2.396 32.688 1.00 96.94 271 LYS A N 1
ATOM 2159 C CA . LYS A 1 271 ? -5.275 -2.542 33.596 1.00 96.94 271 LYS A CA 1
ATOM 2160 C C . LYS A 1 271 ? -5.223 -3.919 34.238 1.00 96.94 271 LYS A C 1
ATOM 2162 O O . LYS A 1 271 ? -4.139 -4.497 34.275 1.00 96.94 271 LYS A O 1
ATOM 2167 N N . GLU A 1 272 ? -6.365 -4.421 34.689 1.00 96.50 272 GLU A N 1
ATOM 2168 C CA . GLU A 1 272 ? -6.466 -5.751 35.283 1.00 96.50 272 GLU A CA 1
ATOM 2169 C C . GLU A 1 272 ? -6.141 -6.840 34.254 1.00 96.50 272 GLU A C 1
ATOM 2171 O O . GLU A 1 272 ? -5.259 -7.667 34.484 1.00 96.50 272 GLU A O 1
ATOM 2176 N N . ALA A 1 273 ? -6.758 -6.769 33.071 1.00 95.06 273 ALA A N 1
ATOM 2177 C CA . ALA A 1 273 ? -6.598 -7.781 32.030 1.00 95.06 273 ALA A CA 1
ATOM 2178 C C . ALA A 1 273 ? -5.180 -7.838 31.428 1.00 95.06 273 ALA A C 1
ATOM 2180 O O . ALA A 1 273 ? -4.686 -8.921 31.119 1.00 95.06 273 ALA A O 1
ATOM 2181 N N . TYR A 1 274 ? -4.520 -6.688 31.227 1.00 94.50 274 TYR A N 1
ATOM 2182 C CA . TYR A 1 274 ? -3.321 -6.624 30.375 1.00 94.50 274 TYR A CA 1
ATOM 2183 C C . TYR A 1 274 ? -2.111 -5.896 30.966 1.00 94.50 274 TYR A C 1
ATOM 2185 O O . TYR A 1 274 ? -1.034 -5.939 30.368 1.00 94.50 274 TYR A O 1
ATOM 2193 N N . ARG A 1 275 ? -2.250 -5.214 32.110 1.00 95.69 275 ARG A N 1
ATOM 2194 C CA . ARG A 1 275 ? -1.160 -4.476 32.781 1.00 95.69 275 ARG A CA 1
ATOM 2195 C C . ARG A 1 275 ? -0.338 -3.561 31.840 1.00 95.69 275 ARG A C 1
ATOM 2197 O O . ARG A 1 275 ? 0.890 -3.672 31.793 1.00 95.69 275 ARG A O 1
ATOM 2204 N N . PRO A 1 276 ? -0.970 -2.657 31.066 1.00 96.00 276 PRO A N 1
ATOM 2205 C CA . PRO A 1 276 ? -0.252 -1.701 30.231 1.00 96.00 276 PRO A CA 1
ATOM 2206 C C . PRO A 1 276 ? 0.512 -0.671 31.066 1.00 96.00 276 PRO A C 1
ATOM 2208 O O . PRO A 1 276 ? 0.127 -0.336 32.187 1.00 96.00 276 PRO A O 1
ATOM 2211 N N . HIS A 1 277 ? 1.577 -0.115 30.486 1.00 96.62 277 HIS A N 1
ATOM 2212 C CA . HIS A 1 277 ? 2.386 0.930 31.124 1.00 96.62 277 HIS A CA 1
ATOM 2213 C C . HIS A 1 277 ? 1.746 2.324 31.024 1.00 96.62 277 HIS A C 1
ATOM 2215 O O . HIS A 1 277 ? 2.114 3.226 31.772 1.00 96.62 277 HIS A O 1
ATOM 2221 N N . GLY A 1 278 ? 0.798 2.520 30.106 1.00 94.81 278 GLY A N 1
ATOM 2222 C CA . GLY A 1 278 ? 0.104 3.791 29.918 1.00 94.81 278 GLY A CA 1
ATOM 2223 C C . GLY A 1 278 ? -1.114 3.665 29.011 1.00 94.81 278 GLY A C 1
ATOM 2224 O O . GLY A 1 278 ? -1.446 2.575 28.549 1.00 94.81 278 GLY A O 1
ATOM 2225 N N . PHE A 1 279 ? -1.780 4.790 28.754 1.00 96.75 279 PHE A N 1
ATOM 2226 C CA . PHE A 1 279 ? -2.962 4.860 27.896 1.00 96.75 279 PHE A CA 1
ATOM 2227 C C . PHE A 1 279 ? -2.932 6.118 27.031 1.00 96.75 279 PHE A C 1
ATOM 2229 O O . PHE A 1 279 ? -2.511 7.179 27.489 1.00 96.75 279 PHE A O 1
ATOM 2236 N N . ASN A 1 280 ? -3.440 6.010 25.805 1.00 95.12 280 ASN A N 1
ATOM 2237 C CA . ASN A 1 280 ? -3.966 7.155 25.074 1.00 95.12 280 ASN A CA 1
ATOM 2238 C C . ASN A 1 280 ? -5.486 7.124 25.172 1.00 95.12 280 ASN A C 1
ATOM 2240 O O . ASN A 1 280 ? -6.110 6.113 24.853 1.00 95.12 280 ASN A O 1
ATOM 2244 N N . VAL A 1 281 ? -6.062 8.234 25.620 1.00 96.25 281 VAL A N 1
ATOM 2245 C CA . VAL A 1 281 ? -7.508 8.429 25.688 1.00 96.25 281 VAL A CA 1
ATOM 2246 C C . VAL A 1 281 ? -7.836 9.667 24.877 1.00 96.25 281 VAL A C 1
ATOM 2248 O O . VAL A 1 281 ? -7.215 10.709 25.083 1.00 96.25 281 VAL A O 1
ATOM 2251 N N . GLY A 1 282 ? -8.761 9.551 23.932 1.00 93.62 282 GLY A N 1
ATOM 2252 C CA . GLY A 1 282 ? -9.075 10.659 23.039 1.00 93.62 282 GLY A CA 1
ATOM 2253 C C . GLY A 1 282 ? -10.255 10.378 22.127 1.00 93.62 282 GLY A C 1
ATOM 2254 O O . GLY A 1 282 ? -10.738 9.254 22.032 1.00 93.62 282 GLY A O 1
ATOM 2255 N N . MET A 1 283 ? -10.713 11.423 21.457 1.00 92.62 283 MET A N 1
ATOM 2256 C CA . MET A 1 283 ? -11.803 11.384 20.490 1.00 92.62 283 MET A CA 1
ATOM 2257 C C . MET A 1 283 ? -11.411 12.241 19.291 1.00 92.62 283 MET A C 1
ATOM 2259 O O . MET A 1 283 ? -10.764 13.276 19.458 1.00 92.62 283 MET A O 1
ATOM 2263 N N . ASN A 1 284 ? -11.809 11.811 18.099 1.00 89.38 284 ASN A N 1
ATOM 2264 C CA . ASN A 1 284 ? -11.603 12.566 16.869 1.00 89.38 284 ASN A CA 1
ATOM 2265 C C . ASN A 1 284 ? -12.944 13.187 16.473 1.00 89.38 284 ASN A C 1
ATOM 2267 O O . ASN A 1 284 ? -13.918 12.459 16.298 1.00 89.38 284 ASN A O 1
ATOM 2271 N N . LEU A 1 285 ? -13.003 14.515 16.346 1.00 88.38 285 LEU A N 1
ATOM 2272 C CA . LEU A 1 285 ? -14.234 15.241 16.018 1.00 88.38 285 LEU A CA 1
ATOM 2273 C C . LEU A 1 285 ? -14.186 15.737 14.569 1.00 88.38 285 LEU A C 1
ATOM 2275 O O . LEU A 1 285 ? -13.386 16.609 14.224 1.00 88.38 285 LEU A O 1
ATOM 2279 N N . GLY A 1 286 ? -15.050 15.169 13.727 1.00 80.44 286 GLY A N 1
ATOM 2280 C CA . GLY A 1 286 ? -15.136 15.464 12.297 1.00 80.44 286 GLY A CA 1
ATOM 2281 C C . GLY A 1 286 ? -14.062 14.785 11.436 1.00 80.44 286 GLY A C 1
ATOM 2282 O O . GLY A 1 286 ? -13.014 14.335 11.912 1.00 80.44 286 GLY A O 1
ATOM 2283 N N . ARG A 1 287 ? -14.314 14.739 10.121 1.00 74.25 287 ARG A N 1
ATOM 2284 C CA . ARG A 1 287 ? -13.467 14.053 9.128 1.00 74.25 287 ARG A CA 1
ATOM 2285 C C . ARG A 1 287 ? -11.995 14.449 9.176 1.00 74.25 287 ARG A C 1
ATOM 2287 O O . ARG A 1 287 ? -11.112 13.600 9.095 1.00 74.25 287 ARG A O 1
ATOM 2294 N N . VAL A 1 288 ? -11.729 15.750 9.297 1.00 78.31 288 VAL A N 1
ATOM 2295 C CA . VAL A 1 288 ? -10.370 16.316 9.241 1.00 78.31 288 VAL A CA 1
ATOM 2296 C C . VAL A 1 288 ? -9.534 15.892 10.451 1.00 78.31 288 VAL A C 1
ATOM 2298 O O . VAL A 1 288 ? -8.324 15.729 10.327 1.00 78.31 288 VAL A O 1
ATOM 2301 N N . ALA A 1 289 ? -10.171 15.637 11.597 1.00 74.00 289 ALA A N 1
ATOM 2302 C CA . ALA A 1 289 ? -9.507 15.111 12.787 1.00 74.00 289 ALA A CA 1
ATOM 2303 C C . ALA A 1 289 ? -9.261 13.590 12.717 1.00 74.00 289 ALA A C 1
ATOM 2305 O O . ALA A 1 289 ? -8.729 13.014 13.662 1.00 74.00 289 ALA A O 1
ATOM 2306 N N . GLY A 1 290 ? -9.646 12.927 11.620 1.00 71.44 290 GLY A N 1
ATOM 2307 C CA . GLY A 1 290 ? -9.476 11.485 11.446 1.00 71.44 290 GLY A CA 1
ATOM 2308 C C . GLY A 1 290 ? -10.565 10.648 12.118 1.00 71.44 290 GLY A C 1
ATOM 2309 O O . GLY A 1 290 ? -10.291 9.523 12.540 1.00 71.44 290 GLY A O 1
ATOM 2310 N N . ALA A 1 291 ? -11.785 11.177 12.257 1.00 74.69 291 ALA A N 1
ATOM 2311 C CA . ALA A 1 291 ? -12.931 10.385 12.699 1.00 74.69 291 ALA A CA 1
ATOM 2312 C C . ALA A 1 291 ? -13.294 9.340 11.628 1.00 74.69 291 ALA A C 1
ATOM 2314 O O . ALA A 1 291 ? -13.584 9.689 10.487 1.00 74.69 291 ALA A O 1
ATOM 2315 N N . GLY A 1 292 ? -13.266 8.052 11.990 1.00 66.19 292 GLY A N 1
ATOM 2316 C CA . GLY A 1 292 ? -13.687 6.961 11.096 1.00 66.19 292 GLY A CA 1
ATOM 2317 C C . GLY A 1 292 ? -15.210 6.822 10.980 1.00 66.19 292 GLY A C 1
ATOM 2318 O O . GLY A 1 292 ? -15.711 6.301 9.988 1.00 66.19 292 GLY A O 1
ATOM 2319 N N . VAL A 1 293 ? -15.936 7.308 11.990 1.00 78.94 293 VAL A N 1
ATOM 2320 C CA . VAL A 1 293 ? -17.393 7.477 12.001 1.00 78.94 293 VAL A CA 1
ATOM 2321 C C . VAL A 1 293 ? -17.652 8.902 12.469 1.00 78.94 293 VAL A C 1
ATOM 2323 O O . VAL A 1 293 ? -17.398 9.222 13.625 1.00 78.94 293 VAL A O 1
ATOM 2326 N N . GLU A 1 294 ? -18.075 9.766 11.551 1.00 79.25 294 GLU A N 1
ATOM 2327 C CA . GLU A 1 294 ? -18.118 11.215 11.784 1.00 79.25 294 GLU A CA 1
ATOM 2328 C C . GLU A 1 294 ? -19.320 11.645 12.634 1.00 79.25 294 GLU A C 1
ATOM 2330 O O . GLU A 1 294 ? -19.198 12.567 13.435 1.00 79.25 294 GLU A O 1
ATOM 2335 N N . ASP A 1 295 ? -20.447 10.944 12.500 1.00 86.44 295 ASP A N 1
ATOM 2336 C CA . ASP A 1 295 ? -21.732 11.386 13.055 1.00 86.44 295 ASP A CA 1
ATOM 2337 C C . ASP A 1 295 ? -22.043 10.812 14.453 1.00 86.44 295 ASP A C 1
ATOM 2339 O O . ASP A 1 295 ? -23.048 11.168 15.062 1.00 86.44 295 ASP A O 1
ATOM 2343 N N . HIS A 1 296 ? -21.187 9.932 14.995 1.00 92.38 296 HIS A N 1
ATOM 2344 C CA . HIS A 1 296 ? -21.410 9.303 16.305 1.00 92.38 296 HIS A CA 1
ATOM 2345 C C . HIS A 1 296 ? -20.148 9.337 17.165 1.00 92.38 296 HIS A C 1
ATOM 2347 O O . HIS A 1 296 ? -19.147 8.688 16.862 1.00 92.38 296 HIS A O 1
ATOM 2353 N N . LEU A 1 297 ? -20.226 10.066 18.272 1.00 94.25 297 LEU A N 1
ATOM 2354 C CA . LEU A 1 297 ? -19.170 10.290 19.242 1.00 94.25 297 LEU A CA 1
ATOM 2355 C C . LEU A 1 297 ? -18.690 8.979 19.860 1.00 94.25 297 LEU A C 1
ATOM 2357 O O . LEU A 1 297 ? -19.472 8.181 20.366 1.00 94.25 297 LEU A O 1
ATOM 2361 N N . HIS A 1 298 ? -17.381 8.784 19.893 1.00 95.56 298 HIS A N 1
ATOM 2362 C CA . HIS A 1 298 ? -16.779 7.658 20.585 1.00 95.56 298 HIS A CA 1
ATOM 2363 C C . HIS A 1 298 ? -15.411 8.054 21.134 1.00 95.56 298 HIS A C 1
ATOM 2365 O O . HIS A 1 298 ? -14.597 8.685 20.460 1.00 95.56 298 HIS A O 1
ATOM 2371 N N . VAL A 1 299 ? -15.161 7.680 22.384 1.00 97.06 299 VAL A N 1
ATOM 2372 C CA . VAL A 1 299 ? -13.894 7.917 23.070 1.00 97.06 299 VAL A CA 1
ATOM 2373 C C . VAL A 1 299 ? -13.052 6.658 22.971 1.00 97.06 299 VAL A C 1
ATOM 2375 O O . VAL A 1 299 ? -13.414 5.608 23.500 1.00 97.06 299 VAL A O 1
ATOM 2378 N N . HIS A 1 300 ? -11.913 6.762 22.305 1.00 96.94 300 HIS A N 1
ATOM 2379 C CA . HIS A 1 300 ? -10.922 5.704 22.236 1.00 96.94 300 HIS A CA 1
ATOM 2380 C C . HIS A 1 300 ? -10.191 5.576 23.569 1.00 96.94 300 HIS A C 1
ATOM 2382 O O . HIS A 1 300 ? -9.700 6.566 24.113 1.00 96.94 300 HIS A O 1
ATOM 2388 N N . VAL A 1 301 ? -10.054 4.344 24.056 1.00 97.56 301 VAL A N 1
ATOM 2389 C CA . VAL A 1 301 ? -9.196 3.984 25.188 1.00 97.56 301 VAL A CA 1
ATOM 2390 C C . VAL A 1 301 ? -8.183 2.963 24.686 1.00 97.56 301 VAL A C 1
ATOM 2392 O O . VAL A 1 301 ? -8.497 1.791 24.471 1.00 97.56 301 VAL A O 1
ATOM 2395 N N . VAL A 1 302 ? -6.957 3.429 24.446 1.00 95.81 302 VAL A N 1
ATOM 2396 C CA . VAL A 1 302 ? -5.889 2.651 23.812 1.00 95.81 302 VAL A CA 1
ATOM 2397 C C . VAL A 1 302 ? -4.785 2.370 24.831 1.00 95.81 302 VAL A C 1
ATOM 2399 O O . VAL A 1 302 ? -4.052 3.294 25.196 1.00 95.81 302 VAL A O 1
ATOM 2402 N N . PRO A 1 303 ? -4.611 1.123 25.293 1.00 95.12 303 PRO A N 1
ATOM 2403 C CA . PRO A 1 303 ? -3.494 0.767 26.163 1.00 95.12 303 PRO A CA 1
ATOM 2404 C C . PRO A 1 303 ? -2.155 0.830 25.417 1.00 95.12 303 PRO A C 1
ATOM 2406 O O . PRO A 1 303 ? -2.071 0.532 24.221 1.00 95.12 303 PRO A O 1
ATOM 2409 N N . ARG A 1 304 ? -1.097 1.229 26.126 1.00 90.12 304 ARG A N 1
ATOM 2410 C CA . ARG A 1 304 ? 0.258 1.441 25.599 1.00 90.12 304 ARG A CA 1
ATOM 2411 C C . ARG A 1 304 ? 1.297 0.693 26.428 1.00 90.12 304 ARG A C 1
ATOM 2413 O O . ARG A 1 304 ? 1.230 0.675 27.658 1.00 90.12 304 ARG A O 1
ATOM 2420 N N . TRP A 1 305 ? 2.301 0.152 25.744 1.00 90.44 305 TRP A N 1
ATOM 2421 C CA . TRP A 1 305 ? 3.479 -0.458 26.365 1.00 90.44 305 TRP A CA 1
ATOM 2422 C C . TRP A 1 305 ? 4.749 0.229 25.883 1.00 90.44 305 TRP A C 1
ATOM 2424 O O . TRP A 1 305 ? 4.819 0.763 24.774 1.00 90.44 305 TRP A O 1
ATOM 2434 N N . LEU A 1 306 ? 5.781 0.182 26.721 1.00 84.88 306 LEU A N 1
ATOM 2435 C CA . LEU A 1 306 ? 7.106 0.646 26.328 1.00 84.88 306 LEU A CA 1
ATOM 2436 C C . LEU A 1 306 ? 7.623 -0.270 25.210 1.00 84.88 306 LEU A C 1
ATOM 2438 O O . LEU A 1 306 ? 7.706 -1.479 25.402 1.00 84.88 306 LEU A O 1
ATOM 2442 N N . GLY A 1 307 ? 7.939 0.300 24.046 1.00 76.69 307 GLY A N 1
ATOM 2443 C CA . GLY A 1 307 ? 8.389 -0.471 22.881 1.00 76.69 307 GLY A CA 1
ATOM 2444 C C . GLY A 1 307 ? 7.270 -1.149 22.079 1.00 76.69 307 GLY A C 1
ATOM 2445 O O . GLY A 1 307 ? 7.561 -1.989 21.231 1.00 76.69 307 GLY A O 1
ATOM 2446 N N . ASP A 1 308 ? 6.000 -0.776 22.284 1.00 75.81 308 ASP A N 1
ATOM 2447 C CA . ASP A 1 308 ? 4.880 -1.296 21.478 1.00 75.81 308 ASP A CA 1
ATOM 2448 C C . ASP A 1 308 ? 4.937 -0.895 19.993 1.00 75.81 308 ASP A C 1
ATOM 2450 O O . ASP A 1 308 ? 4.254 -1.478 19.145 1.00 75.81 308 ASP A O 1
ATOM 2454 N N . THR A 1 309 ? 5.769 0.092 19.671 1.00 63.69 309 THR A N 1
ATOM 2455 C CA . THR A 1 309 ? 6.127 0.487 18.314 1.00 63.69 309 THR A CA 1
ATOM 2456 C C . THR A 1 309 ? 7.534 -0.029 18.040 1.00 63.69 309 THR A C 1
ATOM 2458 O O . THR A 1 309 ? 8.517 0.529 18.519 1.00 63.69 309 THR A O 1
ATOM 2461 N N . ASN A 1 310 ? 7.617 -1.141 17.311 1.00 65.12 310 ASN A N 1
ATOM 2462 C CA . ASN A 1 310 ? 8.873 -1.757 16.886 1.00 65.12 310 ASN A CA 1
ATOM 2463 C C . ASN A 1 310 ? 9.179 -1.401 15.416 1.00 65.12 310 ASN A C 1
ATOM 2465 O O . ASN A 1 310 ? 8.550 -0.519 14.831 1.00 65.12 310 ASN A O 1
ATOM 2469 N N . PHE A 1 311 ? 10.154 -2.067 14.797 1.00 65.44 311 PHE A N 1
ATOM 2470 C CA . PHE A 1 311 ? 10.533 -1.790 13.408 1.00 65.44 311 PHE A CA 1
ATOM 2471 C C . PHE A 1 311 ? 9.421 -2.107 12.387 1.00 65.44 311 PHE A C 1
ATOM 2473 O O . PHE A 1 311 ? 9.467 -1.589 11.274 1.00 65.44 311 PHE A O 1
ATOM 2480 N N . MET A 1 312 ? 8.417 -2.926 12.737 1.00 69.06 312 MET A N 1
ATOM 2481 C CA . MET A 1 312 ? 7.376 -3.372 11.801 1.00 69.06 312 MET A CA 1
ATOM 2482 C C . MET A 1 312 ? 6.432 -2.229 11.370 1.00 69.06 312 MET A C 1
ATOM 2484 O O . MET A 1 312 ? 6.296 -2.026 10.162 1.00 69.06 312 MET A O 1
ATOM 2488 N N . PRO A 1 313 ? 5.837 -1.416 12.273 1.00 57.28 313 PRO A N 1
ATOM 2489 C CA . PRO A 1 313 ? 5.053 -0.251 11.856 1.00 57.28 313 PRO A CA 1
ATOM 2490 C C . PRO A 1 313 ? 5.858 0.792 11.078 1.00 57.28 313 PRO A C 1
ATOM 2492 O O . PRO A 1 313 ? 5.317 1.422 10.176 1.00 57.28 313 PRO A O 1
ATOM 2495 N N . VAL A 1 314 ? 7.139 0.972 11.417 1.00 54.31 314 VAL A N 1
ATOM 2496 C CA . VAL A 1 314 ? 7.978 2.042 10.855 1.00 54.31 314 VAL A CA 1
ATOM 2497 C C . VAL A 1 314 ? 8.500 1.690 9.462 1.00 54.31 314 VA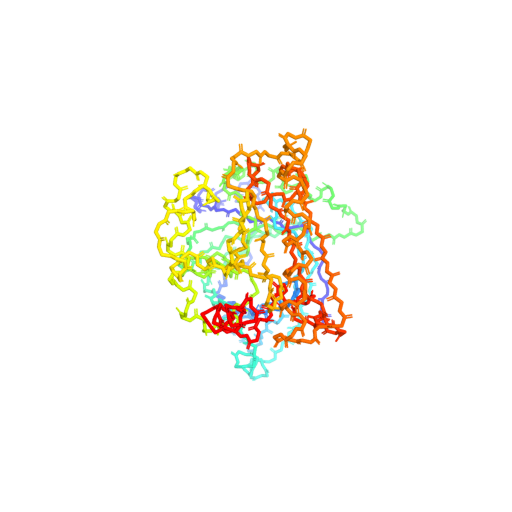L A C 1
ATOM 2499 O O . VAL A 1 314 ? 8.446 2.523 8.565 1.00 54.31 314 VAL A O 1
ATOM 2502 N N . LEU A 1 315 ? 9.000 0.466 9.267 1.00 54.06 315 LEU A N 1
ATOM 2503 C CA . LEU A 1 315 ? 9.624 0.051 8.004 1.00 54.06 315 LEU A CA 1
ATOM 2504 C C . LEU A 1 315 ? 8.652 -0.636 7.044 1.00 54.06 315 LEU A C 1
ATOM 2506 O O . LEU A 1 315 ? 8.896 -0.650 5.843 1.00 54.06 315 LEU A O 1
ATOM 2510 N N . ALA A 1 316 ? 7.586 -1.245 7.567 1.00 57.41 316 ALA A N 1
ATOM 2511 C CA . ALA A 1 316 ? 6.682 -2.088 6.789 1.00 57.41 316 ALA A CA 1
ATOM 2512 C C . ALA A 1 316 ? 5.208 -1.680 6.920 1.00 57.41 316 ALA A C 1
ATOM 2514 O O . ALA A 1 316 ? 4.338 -2.443 6.504 1.00 57.41 316 ALA A O 1
ATOM 2515 N N . SER A 1 317 ? 4.911 -0.535 7.554 1.00 59.84 317 SER A N 1
ATOM 2516 C CA . SER A 1 317 ? 3.541 -0.044 7.785 1.00 59.84 317 SER A CA 1
ATOM 2517 C C . SER A 1 317 ? 2.594 -1.116 8.351 1.00 59.84 317 SER A C 1
ATOM 2519 O O . SER A 1 317 ? 1.393 -1.105 8.095 1.00 59.84 317 SER A O 1
ATOM 2521 N N . THR A 1 318 ? 3.140 -2.067 9.118 1.00 66.12 318 THR A N 1
ATOM 2522 C CA . THR A 1 318 ? 2.427 -3.257 9.595 1.00 66.12 318 THR A CA 1
ATOM 2523 C C . THR A 1 318 ? 2.446 -3.295 11.115 1.00 66.12 318 THR A C 1
ATOM 2525 O O . THR A 1 318 ? 3.511 -3.354 11.731 1.00 66.12 318 THR A O 1
ATOM 2528 N N . LYS A 1 319 ? 1.264 -3.310 11.738 1.00 66.50 319 LYS A N 1
ATOM 2529 C CA . LYS A 1 319 ? 1.117 -3.501 13.185 1.00 66.50 319 LYS A CA 1
ATOM 2530 C C . LYS A 1 319 ? 0.798 -4.962 13.491 1.00 66.50 319 LYS A C 1
ATOM 2532 O O . LYS A 1 319 ? -0.153 -5.522 12.954 1.00 66.50 319 LYS A O 1
ATOM 2537 N N . VAL A 1 320 ? 1.582 -5.562 14.380 1.00 72.12 320 VAL A N 1
ATOM 2538 C CA . VAL A 1 320 ? 1.316 -6.905 14.907 1.00 72.12 320 VAL A CA 1
ATOM 2539 C C . VAL A 1 320 ? 0.451 -6.767 16.157 1.00 72.12 320 VAL A C 1
ATOM 2541 O O . VAL A 1 320 ? 0.837 -6.071 17.095 1.00 72.12 320 VAL A O 1
ATOM 2544 N N . ILE A 1 321 ? -0.716 -7.413 16.156 1.00 76.56 321 ILE A N 1
ATOM 2545 C CA . ILE A 1 321 ? -1.597 -7.536 17.323 1.00 76.56 321 ILE A CA 1
ATOM 2546 C C . ILE A 1 321 ? -1.464 -8.966 17.839 1.00 76.56 321 ILE A C 1
ATOM 2548 O O . ILE A 1 321 ? -1.714 -9.917 17.102 1.00 76.56 321 ILE A O 1
ATOM 2552 N N . SER A 1 322 ? -1.028 -9.113 19.088 1.00 75.81 322 SER A N 1
ATOM 2553 C CA . SER A 1 322 ? -0.585 -10.403 19.635 1.00 75.81 322 SER A CA 1
ATOM 2554 C C . SER A 1 322 ? -1.717 -11.329 20.086 1.00 75.81 322 SER A C 1
ATOM 2556 O O . SER A 1 322 ? -1.439 -12.439 20.527 1.00 75.81 322 SER A O 1
ATOM 2558 N N . GLN A 1 323 ? -2.976 -10.891 20.013 1.00 80.56 323 GLN A N 1
ATOM 2559 C CA . GLN A 1 323 ? -4.128 -11.646 20.501 1.00 80.56 323 GLN A CA 1
ATOM 2560 C C . GLN A 1 323 ? -5.304 -11.560 19.527 1.00 80.56 323 GLN A C 1
ATOM 2562 O O . GLN A 1 323 ? -5.530 -10.529 18.889 1.00 80.56 323 GLN A O 1
ATOM 2567 N N . HIS A 1 324 ? -6.058 -12.654 19.420 1.00 84.12 324 HIS A N 1
ATOM 2568 C CA . HIS A 1 324 ? -7.263 -12.721 18.604 1.00 84.12 324 HIS A CA 1
ATOM 2569 C C . HIS A 1 324 ? -8.393 -11.850 19.186 1.00 84.12 324 HIS A C 1
ATOM 2571 O O . HIS A 1 324 ? -8.493 -11.686 20.402 1.00 84.12 324 HIS A O 1
ATOM 2577 N N . ILE A 1 325 ? -9.267 -11.308 18.327 1.00 86.06 325 ILE A N 1
ATOM 2578 C CA . ILE A 1 325 ? -10.371 -10.411 18.729 1.00 86.06 325 ILE A CA 1
ATOM 2579 C C . ILE A 1 325 ? -11.325 -11.088 19.717 1.00 86.06 325 ILE A C 1
ATOM 2581 O O . ILE A 1 325 ? -11.710 -10.474 20.708 1.00 86.06 325 ILE A O 1
ATOM 2585 N N . ASP A 1 326 ? -11.677 -12.353 19.486 1.00 87.62 326 ASP A N 1
ATOM 2586 C CA . ASP A 1 326 ? -12.596 -13.075 20.377 1.00 87.62 326 ASP A CA 1
ATOM 2587 C C . ASP A 1 326 ? -11.982 -13.339 21.754 1.00 87.62 326 ASP A C 1
ATOM 2589 O O . ASP A 1 326 ? -12.669 -13.233 22.767 1.00 87.62 326 ASP A O 1
ATOM 2593 N N . ASP A 1 327 ? -10.680 -13.622 21.812 1.00 90.06 327 ASP A N 1
ATOM 2594 C CA . ASP A 1 327 ? -9.987 -13.827 23.085 1.00 90.06 327 ASP A CA 1
ATOM 2595 C C . ASP A 1 327 ? -9.841 -12.502 23.837 1.00 90.06 327 ASP A C 1
ATOM 2597 O O . ASP A 1 327 ? -10.036 -12.459 25.051 1.00 90.06 327 ASP A O 1
ATOM 2601 N N . MET A 1 328 ? -9.580 -11.405 23.112 1.00 91.69 328 MET A N 1
ATOM 2602 C CA . MET A 1 328 ? -9.597 -10.061 23.689 1.00 91.69 328 MET A CA 1
ATOM 2603 C C . MET A 1 328 ? -10.970 -9.703 24.253 1.00 91.69 328 MET A C 1
ATOM 2605 O O . MET A 1 328 ? -11.050 -9.144 25.345 1.00 91.69 328 MET A O 1
ATOM 2609 N N . TYR A 1 329 ? -12.039 -10.025 23.519 1.00 93.50 329 TYR A N 1
ATOM 2610 C CA . TYR A 1 329 ? -13.410 -9.803 23.962 1.00 93.50 329 TYR A CA 1
ATOM 2611 C C . TYR A 1 329 ? -13.699 -10.558 25.258 1.00 93.50 329 TYR A C 1
ATOM 2613 O O . TYR A 1 329 ? -14.173 -9.936 26.202 1.00 93.50 329 TYR A O 1
ATOM 2621 N N . ARG A 1 330 ? -13.371 -11.856 25.342 1.00 94.31 330 ARG A N 1
ATOM 2622 C CA . ARG A 1 330 ? -13.607 -12.654 26.559 1.00 94.31 330 ARG A CA 1
ATOM 2623 C C . ARG A 1 330 ? -12.827 -12.117 27.758 1.00 94.31 330 ARG A C 1
ATOM 2625 O O . ARG A 1 330 ? -13.428 -11.888 28.800 1.00 94.31 330 ARG A O 1
ATOM 2632 N N . ALA A 1 331 ? -11.532 -11.845 27.587 1.00 93.88 331 ALA A N 1
ATOM 2633 C CA . ALA A 1 331 ? -10.687 -11.311 28.657 1.00 93.88 331 ALA A CA 1
ATOM 2634 C C . ALA A 1 331 ? -11.174 -9.942 29.158 1.00 93.88 331 ALA A C 1
ATOM 2636 O O . ALA A 1 331 ? -11.157 -9.667 30.354 1.00 93.88 331 ALA A O 1
ATOM 2637 N N . LEU A 1 332 ? -11.646 -9.078 28.252 1.00 94.69 332 LEU A N 1
ATOM 2638 C CA . LEU A 1 332 ? -12.249 -7.808 28.646 1.00 94.69 332 LEU A CA 1
ATOM 2639 C C . LEU A 1 332 ? -13.606 -8.015 29.316 1.00 94.69 332 LEU A C 1
ATOM 2641 O O . LEU A 1 332 ? -13.835 -7.428 30.362 1.00 94.69 332 LEU A O 1
ATOM 2645 N N . LYS A 1 333 ? -14.491 -8.854 28.765 1.00 94.69 333 LYS A N 1
ATOM 2646 C CA . LYS A 1 333 ? -15.812 -9.129 29.353 1.00 94.69 333 LYS A CA 1
ATOM 2647 C C . LYS A 1 333 ? -15.685 -9.621 30.797 1.00 94.69 333 LYS A C 1
ATOM 2649 O O . LYS A 1 333 ? -16.454 -9.182 31.640 1.00 94.69 333 LYS A O 1
ATOM 2654 N N . GLU A 1 334 ? -14.689 -10.462 31.073 1.00 94.56 334 GLU A N 1
ATOM 2655 C CA . GLU A 1 334 ? -14.344 -10.915 32.424 1.00 94.56 334 GLU A CA 1
ATOM 2656 C C . GLU A 1 334 ? -13.822 -9.775 33.309 1.00 94.56 334 GLU A C 1
ATOM 2658 O O . GLU A 1 334 ? -14.276 -9.627 34.433 1.00 94.56 334 GLU A O 1
ATOM 2663 N N . ALA A 1 335 ? -12.933 -8.916 32.804 1.00 94.62 335 ALA A N 1
ATOM 2664 C CA . ALA A 1 335 ? -12.392 -7.793 33.576 1.00 94.62 335 ALA A CA 1
ATOM 2665 C C . ALA A 1 335 ? -13.391 -6.644 33.837 1.00 94.62 335 ALA A C 1
ATOM 2667 O O . ALA A 1 335 ? -13.110 -5.756 34.644 1.00 94.62 335 ALA A O 1
ATOM 2668 N N . PHE A 1 336 ? -14.515 -6.616 33.116 1.00 92.56 336 PHE A N 1
ATOM 2669 C CA . PHE A 1 336 ? -15.630 -5.689 33.334 1.00 92.56 336 PHE A CA 1
ATOM 2670 C C . PHE A 1 336 ? -16.723 -6.258 34.256 1.00 92.56 336 PHE A C 1
ATOM 2672 O O . PHE A 1 336 ? -17.611 -5.491 34.641 1.00 92.56 336 PHE A O 1
ATOM 2679 N N . ALA A 1 337 ? -16.685 -7.561 34.561 1.00 83.06 337 ALA A N 1
ATOM 2680 C CA . ALA A 1 337 ? -17.572 -8.209 35.528 1.00 83.06 337 ALA A CA 1
ATOM 2681 C C . ALA A 1 337 ? -17.139 -7.882 36.963 1.00 83.06 337 ALA A C 1
ATOM 2683 O O . ALA A 1 337 ? -18.049 -7.732 37.811 1.00 83.06 337 ALA A O 1
#